Protein AF-A0A534I0A5-F1 (afdb_monomer)

pLDDT: mean 72.4, std 17.41, range [29.27, 93.25]

Structure (mmCIF, N/CA/C/O backbone):
data_AF-A0A534I0A5-F1
#
_entry.id   AF-A0A534I0A5-F1
#
loop_
_atom_site.group_PDB
_atom_site.id
_atom_site.type_symbol
_atom_site.label_atom_id
_atom_site.label_alt_id
_atom_site.label_comp_id
_atom_site.label_asym_id
_atom_site.label_entity_id
_atom_site.label_seq_id
_atom_site.pdbx_PDB_ins_code
_atom_site.Cartn_x
_atom_site.Cartn_y
_atom_site.Cartn_z
_atom_site.occupancy
_atom_site.B_iso_or_equiv
_atom_site.auth_seq_id
_atom_site.auth_comp_id
_atom_site.auth_asym_id
_atom_site.auth_atom_id
_atom_site.pdbx_PDB_model_num
ATOM 1 N N . MET A 1 1 ? 6.155 40.166 29.385 1.00 35.25 1 MET A N 1
ATOM 2 C CA . MET A 1 1 ? 5.962 40.421 27.938 1.00 35.25 1 MET A CA 1
ATOM 3 C C . MET A 1 1 ? 7.234 39.947 27.261 1.00 35.25 1 MET A C 1
ATOM 5 O O . MET A 1 1 ? 8.260 40.540 27.528 1.00 35.25 1 MET A O 1
ATOM 9 N N . THR A 1 2 ? 7.324 38.853 26.523 1.00 38.47 2 THR A N 1
ATOM 10 C CA . THR A 1 2 ? 6.359 37.900 25.960 1.00 38.47 2 THR A CA 1
ATOM 11 C C . THR A 1 2 ? 7.122 36.587 25.820 1.00 38.47 2 THR A C 1
ATOM 13 O O . THR A 1 2 ? 8.131 36.538 25.121 1.00 38.47 2 THR A O 1
ATOM 16 N N . ASP A 1 3 ? 6.642 35.566 26.520 1.00 30.81 3 ASP A N 1
ATOM 17 C CA . ASP A 1 3 ? 7.052 34.173 26.393 1.00 30.81 3 ASP A CA 1
ATOM 18 C C . ASP A 1 3 ? 6.501 33.662 25.053 1.00 30.81 3 ASP A C 1
ATOM 20 O O . ASP A 1 3 ? 5.288 33.699 24.824 1.00 30.81 3 ASP A O 1
ATOM 24 N N . ARG A 1 4 ? 7.382 33.323 24.108 1.00 30.75 4 ARG A N 1
ATOM 25 C CA . ARG A 1 4 ? 7.001 32.749 22.813 1.00 30.75 4 ARG A CA 1
ATOM 26 C C . ARG A 1 4 ? 7.379 31.280 22.854 1.00 30.75 4 ARG A C 1
ATOM 28 O O . ARG A 1 4 ? 8.460 30.873 22.440 1.00 30.75 4 ARG A O 1
ATOM 35 N N . SER A 1 5 ? 6.446 30.513 23.398 1.00 33.22 5 SER A N 1
ATOM 36 C CA . SER A 1 5 ? 6.405 29.064 23.369 1.00 33.22 5 SER A CA 1
ATOM 37 C C . SER A 1 5 ? 6.487 28.587 21.917 1.00 33.22 5 SER A C 1
ATOM 39 O O . SER A 1 5 ? 5.488 28.521 21.203 1.00 33.22 5 SER A O 1
ATOM 41 N N . HIS A 1 6 ? 7.692 28.249 21.465 1.00 31.39 6 HIS A N 1
ATOM 42 C CA . HIS A 1 6 ? 7.870 27.343 20.342 1.00 31.39 6 HIS A CA 1
ATOM 43 C C . HIS A 1 6 ? 7.508 25.939 20.837 1.00 31.39 6 HIS A C 1
ATOM 45 O O . HIS A 1 6 ? 8.374 25.128 21.147 1.00 31.39 6 HIS A O 1
ATOM 51 N N . GLN A 1 7 ? 6.204 25.657 20.919 1.00 31.78 7 GLN A N 1
ATOM 52 C CA . GLN A 1 7 ? 5.714 24.295 20.734 1.00 31.78 7 GLN A CA 1
ATOM 53 C C . GLN A 1 7 ? 6.017 23.934 19.280 1.00 31.78 7 GLN A C 1
ATOM 55 O O . GLN A 1 7 ? 5.191 24.105 18.385 1.00 31.78 7 GLN A O 1
ATOM 60 N N . ALA A 1 8 ? 7.252 23.496 19.040 1.00 29.27 8 ALA A N 1
ATOM 61 C CA . ALA A 1 8 ? 7.525 22.622 17.924 1.00 29.27 8 ALA A CA 1
ATOM 62 C C . ALA A 1 8 ? 6.616 21.414 18.142 1.00 29.27 8 ALA A C 1
ATOM 64 O O . ALA A 1 8 ? 6.765 20.681 19.117 1.00 29.27 8 ALA A O 1
ATOM 65 N N . HIS A 1 9 ? 5.604 21.290 17.286 1.00 31.67 9 HIS A N 1
ATOM 66 C CA . HIS A 1 9 ? 4.944 20.021 17.062 1.00 31.67 9 HIS A CA 1
ATOM 67 C C . HIS A 1 9 ? 6.058 19.029 16.741 1.00 31.67 9 HIS A C 1
ATOM 69 O O . HIS A 1 9 ? 6.623 19.036 15.650 1.00 31.67 9 HIS A O 1
ATOM 75 N N . GLU A 1 10 ? 6.415 18.225 17.731 1.00 32.88 10 GLU A N 1
ATOM 76 C CA . GLU A 1 10 ? 7.178 17.009 17.547 1.00 32.88 10 GLU A CA 1
ATOM 77 C C . GLU A 1 10 ? 6.210 16.039 16.860 1.00 32.88 10 GLU A C 1
ATOM 79 O O . GLU A 1 10 ? 5.576 15.185 17.478 1.00 32.88 10 GLU A O 1
ATOM 84 N N . THR A 1 11 ? 5.983 16.264 15.561 1.00 33.56 11 THR A N 1
ATOM 85 C CA . THR A 1 11 ? 5.436 15.246 14.672 1.00 33.56 11 THR A CA 1
ATOM 86 C C . THR A 1 11 ? 6.419 14.097 14.729 1.00 33.56 11 THR A C 1
ATOM 88 O O . THR A 1 11 ? 7.510 14.150 14.166 1.00 33.56 11 THR A O 1
ATOM 91 N N . VAL A 1 12 ? 6.034 13.090 15.500 1.00 39.75 12 VAL A N 1
ATOM 92 C CA . VAL A 1 12 ? 6.587 11.749 15.472 1.00 39.75 12 VAL A CA 1
ATOM 93 C C . VAL A 1 12 ? 6.514 11.269 14.021 1.00 39.75 12 VAL A C 1
ATOM 95 O O . VAL A 1 12 ? 5.498 10.735 13.606 1.00 39.75 12 VAL A O 1
ATOM 98 N N . GLU A 1 13 ? 7.577 11.461 13.247 1.00 37.69 13 GLU A N 1
ATOM 99 C CA . GLU A 1 13 ? 7.816 10.704 12.016 1.00 37.69 13 GLU A CA 1
ATOM 100 C C . GLU A 1 13 ? 9.147 9.963 12.169 1.00 37.69 13 GLU A C 1
ATOM 102 O O . GLU A 1 13 ? 10.170 10.339 11.587 1.00 37.69 13 GLU A O 1
ATOM 107 N N . PRO A 1 14 ? 9.197 8.916 13.009 1.00 40.31 14 PRO A N 1
ATOM 108 C CA . PRO A 1 14 ? 10.303 7.998 12.973 1.00 40.31 14 PRO A CA 1
ATOM 109 C C . PRO A 1 14 ? 10.194 7.236 11.650 1.00 40.31 14 PRO A C 1
ATOM 111 O O . PRO A 1 14 ? 9.430 6.289 11.506 1.00 40.31 14 PRO A O 1
ATOM 114 N N . SER A 1 15 ? 11.044 7.606 10.697 1.00 46.25 15 SER A N 1
ATOM 115 C CA . SER A 1 15 ? 11.782 6.610 9.920 1.00 46.25 15 SER A CA 1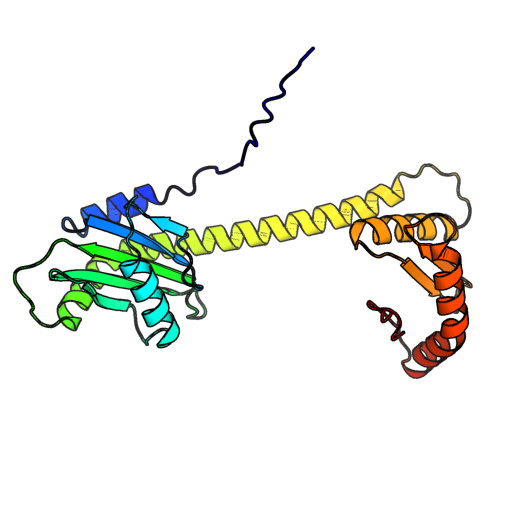
ATOM 116 C C . SER A 1 15 ? 10.942 5.538 9.207 1.00 46.25 15 SER A C 1
ATOM 118 O O . SER A 1 15 ? 11.159 4.343 9.389 1.00 46.25 15 SER A O 1
ATOM 120 N N . ALA A 1 16 ? 10.089 5.941 8.271 1.00 56.44 16 ALA A N 1
ATOM 121 C CA . ALA A 1 16 ? 9.717 5.088 7.145 1.00 56.44 16 ALA A CA 1
ATOM 122 C C . ALA A 1 16 ? 10.713 5.278 5.988 1.00 56.44 16 ALA A C 1
ATOM 124 O O . ALA A 1 16 ? 10.327 5.514 4.850 1.00 56.44 16 ALA A O 1
ATOM 125 N N . SER A 1 17 ? 12.015 5.233 6.277 1.00 72.12 17 SER A N 1
ATOM 126 C CA . SER A 1 17 ? 13.046 5.342 5.248 1.00 72.12 17 SER A CA 1
ATOM 127 C C . SER A 1 17 ? 12.936 4.136 4.310 1.00 72.12 17 SER A C 1
ATOM 129 O O . SER A 1 17 ? 13.406 3.044 4.620 1.00 72.12 17 SER A O 1
ATOM 131 N N . PHE A 1 18 ? 12.282 4.321 3.161 1.00 82.19 18 PHE A N 1
ATOM 132 C CA . PHE A 1 18 ? 12.319 3.364 2.056 1.00 82.19 18 PHE A CA 1
ATOM 133 C C . PHE A 1 18 ? 13.644 3.451 1.268 1.00 82.19 18 PHE A C 1
ATOM 135 O O . PHE A 1 18 ? 13.842 2.737 0.286 1.00 82.19 18 PHE A O 1
ATOM 142 N N . GLU A 1 19 ? 14.591 4.268 1.743 1.00 82.31 19 GLU A N 1
ATOM 143 C CA . GLU A 1 19 ? 15.924 4.473 1.173 1.00 82.31 19 GLU A CA 1
ATOM 144 C C . GLU A 1 19 ? 16.723 3.171 0.952 1.00 82.31 19 GLU A C 1
ATOM 146 O O . GLU A 1 19 ? 17.364 3.037 -0.092 1.00 82.31 19 GLU A O 1
ATOM 151 N N . PRO A 1 20 ? 16.680 2.153 1.840 1.00 86.06 20 PRO A N 1
ATOM 152 C CA . PRO A 1 20 ? 17.368 0.889 1.573 1.00 86.06 20 PRO A CA 1
ATOM 153 C C . PRO A 1 20 ? 16.804 0.169 0.341 1.00 86.06 20 PRO A C 1
ATOM 155 O O . PRO A 1 20 ? 17.557 -0.396 -0.452 1.00 86.06 20 PRO A O 1
ATOM 158 N N . TYR A 1 21 ? 15.484 0.232 0.132 1.00 84.00 21 TYR A N 1
ATOM 159 C CA . TYR A 1 21 ? 14.839 -0.350 -1.046 1.00 84.00 21 TYR A CA 1
ATOM 160 C C . TYR A 1 21 ? 15.236 0.399 -2.317 1.00 84.00 21 TYR A C 1
ATOM 162 O O . TYR A 1 21 ? 15.419 -0.233 -3.354 1.00 84.00 21 TYR A O 1
ATOM 170 N N . LEU A 1 22 ? 15.477 1.711 -2.243 1.00 76.62 22 LEU A N 1
ATOM 171 C CA . LEU A 1 22 ? 16.048 2.469 -3.356 1.00 76.62 22 LEU A CA 1
ATOM 172 C C . LEU A 1 22 ? 17.447 1.989 -3.727 1.00 76.62 22 LEU A C 1
ATOM 174 O O . LEU A 1 22 ? 17.736 1.816 -4.912 1.00 76.62 22 LEU A O 1
ATOM 178 N N . GLN A 1 23 ? 18.330 1.799 -2.746 1.00 83.00 23 GLN A N 1
ATOM 179 C CA . GLN A 1 23 ? 19.684 1.314 -3.021 1.00 83.00 23 GLN A CA 1
ATOM 180 C C . GLN A 1 23 ? 19.645 -0.043 -3.731 1.00 83.00 23 GLN A C 1
ATOM 182 O O . GLN A 1 23 ? 20.416 -0.273 -4.662 1.00 83.00 23 GLN A O 1
ATOM 187 N N . LEU A 1 24 ? 18.690 -0.898 -3.356 1.00 88.81 24 LEU A N 1
ATOM 188 C CA . LEU A 1 24 ? 18.436 -2.168 -4.031 1.00 88.81 24 LEU A CA 1
ATOM 189 C C . LEU A 1 24 ? 17.856 -1.986 -5.442 1.00 88.81 24 LEU A C 1
ATOM 191 O O . LEU A 1 24 ? 18.311 -2.640 -6.375 1.00 88.81 24 LEU A O 1
ATOM 195 N N . VAL A 1 25 ? 16.898 -1.076 -5.646 1.00 88.12 25 VAL A N 1
ATOM 196 C CA . VAL A 1 25 ? 16.393 -0.775 -6.997 1.00 88.12 25 VAL A CA 1
ATOM 197 C C . VAL A 1 25 ? 17.521 -0.256 -7.890 1.00 88.12 25 VAL A C 1
ATOM 199 O O . VAL A 1 25 ? 17.639 -0.698 -9.027 1.00 88.12 25 VAL A O 1
ATOM 202 N N . ARG A 1 26 ? 18.389 0.630 -7.390 1.00 85.00 26 ARG A N 1
ATOM 203 C CA . ARG A 1 26 ? 19.525 1.184 -8.147 1.00 85.00 26 ARG A CA 1
ATOM 204 C C . ARG A 1 26 ? 20.629 0.164 -8.415 1.00 85.00 26 ARG A C 1
ATOM 206 O O . ARG A 1 26 ? 21.272 0.253 -9.457 1.00 85.00 26 ARG A O 1
ATOM 213 N N . SER A 1 27 ? 20.860 -0.793 -7.515 1.00 89.12 27 SER A N 1
ATOM 214 C CA . SER A 1 27 ? 21.851 -1.854 -7.743 1.00 89.12 27 SER A CA 1
ATOM 215 C C . SER A 1 27 ? 21.398 -2.828 -8.831 1.00 89.12 27 SER A C 1
ATOM 217 O O . SER A 1 27 ? 22.211 -3.288 -9.631 1.00 89.12 27 SER A O 1
ATOM 219 N N . VAL A 1 28 ? 20.094 -3.091 -8.896 1.00 89.50 28 VAL A N 1
ATOM 220 C CA . VAL A 1 28 ? 19.465 -3.983 -9.874 1.00 89.50 28 VAL A CA 1
ATOM 221 C C . VAL A 1 28 ? 19.197 -3.275 -11.208 1.00 89.50 28 VAL A C 1
ATOM 223 O O . VAL A 1 28 ? 19.357 -3.866 -12.274 1.00 89.50 28 VAL A O 1
ATOM 226 N N . LEU A 1 29 ? 18.820 -1.996 -11.162 1.00 87.56 29 LEU A N 1
ATOM 227 C CA . LEU A 1 29 ? 18.571 -1.133 -12.312 1.00 87.56 29 LEU A CA 1
ATOM 228 C C . LEU A 1 29 ? 19.441 0.130 -12.219 1.00 87.56 29 LEU A C 1
ATOM 230 O O . LEU A 1 29 ? 18.960 1.188 -11.805 1.00 87.56 29 LEU A O 1
ATOM 234 N N . PRO A 1 30 ? 20.698 0.086 -12.701 1.00 83.62 30 PRO A N 1
ATOM 235 C CA . PRO A 1 30 ? 21.617 1.233 -12.655 1.00 83.62 30 PRO A CA 1
ATOM 236 C C . PRO A 1 30 ? 21.109 2.478 -13.395 1.00 83.62 30 PRO A C 1
ATOM 238 O O . PRO A 1 30 ? 21.611 3.588 -13.223 1.00 83.62 30 PRO A O 1
ATOM 241 N N . ARG A 1 31 ? 20.119 2.287 -14.269 1.00 84.94 31 ARG A N 1
ATOM 242 C CA . ARG A 1 31 ? 19.504 3.332 -15.087 1.00 84.94 31 ARG A CA 1
ATOM 243 C C . ARG A 1 31 ? 18.326 4.024 -14.409 1.00 84.94 31 ARG A C 1
ATOM 245 O O . ARG A 1 31 ? 17.840 5.003 -14.979 1.00 84.94 31 ARG A O 1
ATOM 252 N N . ALA A 1 32 ? 17.893 3.542 -13.245 1.00 87.31 32 ALA A N 1
ATOM 253 C CA . ALA A 1 32 ? 16.839 4.162 -12.459 1.00 87.31 32 ALA A CA 1
ATOM 254 C C . ALA A 1 32 ? 17.273 5.569 -12.020 1.00 87.31 32 ALA A C 1
ATOM 256 O O . ALA A 1 32 ? 18.295 5.748 -11.352 1.00 87.31 32 ALA A O 1
ATOM 257 N N . THR A 1 33 ? 16.512 6.578 -12.429 1.00 86.50 33 THR A N 1
ATOM 258 C CA . THR A 1 33 ? 16.701 7.979 -12.034 1.00 86.50 33 THR A CA 1
ATOM 259 C C . THR A 1 33 ? 15.881 8.307 -10.803 1.00 86.50 33 THR A C 1
ATOM 261 O O . THR A 1 33 ? 16.414 8.896 -9.864 1.00 86.50 33 THR A O 1
ATOM 264 N N . SER A 1 34 ? 14.621 7.876 -10.795 1.00 87.69 34 SER A N 1
ATOM 265 C CA . SER A 1 34 ? 13.673 8.127 -9.718 1.00 87.69 34 SER A CA 1
ATOM 266 C C . SER A 1 34 ? 12.867 6.876 -9.389 1.00 87.69 34 SER A C 1
ATOM 268 O O . SER A 1 34 ? 12.561 6.072 -10.273 1.00 87.69 34 SER A O 1
ATOM 270 N N . VAL A 1 35 ? 12.539 6.722 -8.110 1.00 89.56 35 VAL A N 1
ATOM 271 C CA . VAL A 1 35 ? 11.620 5.717 -7.590 1.00 89.56 35 VAL A CA 1
ATOM 272 C C . VAL A 1 35 ? 10.581 6.420 -6.731 1.00 89.56 35 VAL A C 1
ATOM 274 O O . VAL A 1 35 ? 10.927 7.241 -5.880 1.00 89.56 35 VAL A O 1
ATOM 277 N N . ALA A 1 36 ? 9.320 6.070 -6.931 1.00 90.38 36 ALA A N 1
ATOM 278 C CA . ALA A 1 36 ? 8.218 6.553 -6.120 1.00 90.38 36 ALA A CA 1
ATOM 279 C C . ALA A 1 36 ? 7.304 5.399 -5.701 1.00 90.38 36 ALA A C 1
ATOM 281 O O . ALA A 1 36 ? 7.160 4.400 -6.409 1.00 90.38 36 ALA A O 1
ATOM 282 N N . LEU A 1 37 ? 6.710 5.543 -4.524 1.00 91.19 37 LEU A N 1
ATOM 283 C CA . LEU A 1 37 ? 5.760 4.622 -3.929 1.00 91.19 37 LEU A CA 1
ATOM 284 C C . LEU A 1 37 ? 4.437 5.355 -3.756 1.00 91.19 37 LEU A C 1
ATOM 286 O O . LEU A 1 37 ? 4.367 6.374 -3.066 1.00 91.19 37 LEU A O 1
ATOM 290 N N . TYR A 1 38 ? 3.397 4.797 -4.354 1.00 90.81 38 TYR A N 1
ATOM 291 C CA . TYR A 1 38 ? 2.031 5.272 -4.226 1.00 90.81 38 TYR A CA 1
ATOM 292 C C . TYR A 1 38 ? 1.197 4.216 -3.518 1.00 90.81 38 TYR A C 1
ATOM 294 O O . TYR A 1 38 ? 1.464 3.019 -3.653 1.00 90.81 38 TYR A O 1
ATOM 302 N N . ASP A 1 39 ? 0.195 4.641 -2.763 1.00 90.31 39 ASP A N 1
ATOM 303 C CA . ASP A 1 39 ? -0.777 3.713 -2.193 1.00 90.31 39 ASP A CA 1
ATOM 304 C C . ASP A 1 39 ? -1.814 3.252 -3.232 1.00 90.31 39 ASP A C 1
ATOM 306 O O . ASP A 1 39 ? -1.815 3.668 -4.393 1.00 90.31 39 ASP A O 1
ATOM 310 N N . ALA A 1 40 ? -2.712 2.364 -2.807 1.00 89.38 40 ALA A N 1
ATOM 311 C CA . ALA A 1 40 ? -3.808 1.863 -3.631 1.00 89.38 40 ALA A CA 1
ATOM 312 C C . ALA A 1 40 ? -4.789 2.954 -4.107 1.00 89.38 40 ALA A C 1
ATOM 314 O O . ALA A 1 40 ? -5.518 2.723 -5.071 1.00 89.38 40 ALA A O 1
ATOM 315 N N . ALA A 1 41 ? -4.823 4.118 -3.449 1.00 88.25 41 ALA A N 1
ATOM 316 C CA . ALA A 1 41 ? -5.661 5.253 -3.828 1.00 88.25 41 ALA A CA 1
ATOM 317 C C . ALA A 1 41 ? -4.954 6.216 -4.801 1.00 88.25 41 ALA A C 1
ATOM 319 O O . ALA A 1 41 ? -5.574 7.172 -5.260 1.00 88.25 41 ALA A O 1
ATOM 320 N N . GLY A 1 42 ? -3.680 5.976 -5.128 1.00 86.62 42 GLY A N 1
ATOM 321 C CA . GLY A 1 42 ? -2.884 6.859 -5.981 1.00 86.62 42 GLY A CA 1
ATOM 322 C C . GLY A 1 42 ? -2.281 8.054 -5.239 1.00 86.62 42 GLY A C 1
ATOM 323 O O . GLY A 1 42 ? -1.771 8.972 -5.881 1.00 86.62 42 GLY A O 1
ATOM 324 N N . SER A 1 43 ? -2.298 8.054 -3.903 1.00 88.56 43 SER A N 1
ATOM 325 C CA . SER A 1 43 ? -1.599 9.061 -3.105 1.00 88.56 43 SER A CA 1
ATOM 326 C C . SER A 1 43 ? -0.112 8.737 -3.022 1.00 88.56 43 SER A C 1
ATOM 328 O O . SER A 1 43 ? 0.280 7.583 -2.826 1.00 88.56 43 SER A O 1
ATOM 330 N N . LEU A 1 44 ? 0.728 9.763 -3.158 1.00 88.56 44 LEU A N 1
ATOM 331 C CA . LEU A 1 44 ? 2.173 9.625 -3.042 1.00 88.56 44 LEU A CA 1
ATOM 332 C C . LEU A 1 44 ? 2.562 9.396 -1.576 1.00 88.56 44 LEU A C 1
ATOM 334 O O . LEU A 1 44 ? 2.405 10.283 -0.742 1.00 88.56 44 LEU A O 1
ATOM 338 N N . GLN A 1 45 ? 3.112 8.220 -1.282 1.00 87.06 45 GLN A N 1
ATOM 339 C CA . GLN A 1 45 ? 3.606 7.856 0.049 1.00 87.06 45 GLN A CA 1
ATOM 340 C C . GLN A 1 45 ? 5.088 8.198 0.206 1.00 87.06 45 GLN A C 1
ATOM 342 O O . GLN A 1 45 ? 5.537 8.592 1.280 1.00 87.06 45 GLN A O 1
ATOM 347 N N . TRP A 1 46 ? 5.869 8.038 -0.866 1.00 87.00 46 TRP A N 1
ATOM 348 C CA . TRP A 1 46 ? 7.304 8.304 -0.837 1.00 87.00 46 TRP A CA 1
ATOM 349 C C . TRP A 1 46 ? 7.880 8.506 -2.242 1.00 87.00 46 TRP A C 1
ATOM 351 O O . TRP A 1 46 ? 7.442 7.861 -3.189 1.00 87.00 46 TRP A O 1
ATOM 361 N N . THR A 1 47 ? 8.891 9.362 -2.390 1.00 87.06 47 THR A N 1
ATOM 362 C CA . THR A 1 47 ? 9.605 9.584 -3.658 1.00 87.06 47 THR A CA 1
ATOM 363 C C . THR A 1 47 ? 11.071 9.911 -3.407 1.00 87.06 47 THR A C 1
ATOM 365 O O . THR A 1 47 ? 11.410 10.571 -2.426 1.00 87.06 47 THR A O 1
ATOM 368 N N . THR A 1 48 ? 11.943 9.491 -4.322 1.00 83.62 48 THR A N 1
ATOM 369 C CA . THR A 1 48 ? 13.344 9.943 -4.366 1.00 83.62 48 THR A CA 1
ATOM 370 C C . THR A 1 48 ? 13.539 11.265 -5.079 1.00 83.62 48 THR A C 1
ATOM 372 O O . THR A 1 48 ? 14.592 11.886 -4.958 1.00 83.62 48 THR A O 1
ATOM 375 N N . ASP A 1 49 ? 12.571 11.640 -5.906 1.00 78.94 49 ASP A N 1
ATOM 376 C CA . ASP A 1 49 ? 12.617 12.861 -6.686 1.00 78.94 49 ASP A CA 1
ATOM 377 C C . ASP A 1 49 ? 11.781 13.926 -5.986 1.00 78.94 49 ASP A C 1
ATOM 379 O O . ASP A 1 49 ? 10.559 13.801 -5.877 1.00 78.94 49 ASP A O 1
ATOM 383 N N . ALA A 1 50 ? 12.460 14.971 -5.511 1.00 62.56 50 ALA A N 1
ATOM 384 C CA . ALA A 1 50 ? 11.828 16.148 -4.919 1.00 62.56 50 ALA A CA 1
ATOM 385 C C . ALA A 1 50 ? 10.991 16.938 -5.943 1.00 62.56 50 ALA A C 1
ATOM 387 O O . ALA A 1 50 ? 10.183 17.779 -5.559 1.00 62.56 50 ALA A O 1
ATOM 388 N N . THR A 1 51 ? 11.182 16.658 -7.234 1.00 57.41 51 THR A N 1
ATOM 389 C CA . THR A 1 51 ? 10.487 17.262 -8.371 1.00 57.41 51 THR A CA 1
ATOM 390 C C . THR A 1 51 ? 9.623 16.255 -9.125 1.00 57.41 51 THR A C 1
ATOM 392 O O . THR A 1 51 ? 9.493 16.366 -10.340 1.00 57.41 51 THR A O 1
ATOM 395 N N . ALA A 1 52 ? 9.027 15.273 -8.432 1.00 60.50 52 ALA A N 1
ATOM 396 C CA . ALA A 1 52 ? 8.037 14.384 -9.040 1.00 60.50 52 ALA A CA 1
ATOM 397 C C . ALA A 1 52 ? 6.940 15.227 -9.723 1.00 60.50 52 ALA A C 1
ATOM 399 O O . ALA A 1 52 ? 6.101 15.835 -9.059 1.00 60.50 52 ALA A O 1
ATOM 400 N N . GLY A 1 53 ? 7.026 15.341 -11.051 1.00 58.47 53 GLY A N 1
ATOM 401 C CA . GLY A 1 53 ? 6.175 16.223 -11.841 1.00 58.47 53 GLY A CA 1
ATOM 402 C C . GLY A 1 53 ? 4.717 15.753 -11.869 1.00 58.47 53 GLY A C 1
ATOM 403 O O . GLY A 1 53 ? 4.452 14.577 -11.593 1.00 58.47 53 GLY A O 1
ATOM 404 N N . PRO A 1 54 ? 3.773 16.645 -12.230 1.00 60.47 54 PRO A N 1
ATOM 405 C CA . PRO A 1 54 ? 2.347 16.315 -12.345 1.00 60.47 54 PRO A CA 1
ATOM 406 C C . PRO A 1 54 ? 2.098 15.107 -13.265 1.00 60.47 54 PRO A C 1
ATOM 408 O O . PRO A 1 54 ? 1.256 14.267 -12.960 1.00 60.47 54 PRO A O 1
ATOM 411 N N . ASP A 1 55 ? 2.932 14.937 -14.294 1.00 77.50 55 ASP A N 1
ATOM 412 C CA . ASP A 1 55 ? 2.852 13.853 -15.276 1.00 77.50 55 ASP A CA 1
ATOM 413 C C . ASP A 1 55 ? 2.862 12.445 -14.653 1.00 77.50 55 ASP A C 1
ATOM 415 O O . ASP A 1 55 ? 2.224 11.529 -15.173 1.00 77.50 55 ASP A O 1
ATOM 419 N N . LEU A 1 56 ? 3.581 12.239 -13.539 1.00 81.69 56 LEU A N 1
ATOM 420 C CA . LEU A 1 56 ? 3.618 10.938 -12.857 1.00 81.69 56 LEU A CA 1
ATOM 421 C C . LEU A 1 56 ? 2.326 10.661 -12.094 1.00 81.69 56 LEU A C 1
ATOM 423 O O . LEU A 1 56 ? 1.859 9.522 -12.083 1.00 81.69 56 LEU A O 1
ATOM 427 N N . HIS A 1 57 ? 1.758 11.686 -11.461 1.00 84.62 57 HIS A N 1
ATOM 428 C CA . HIS A 1 57 ? 0.506 11.553 -10.729 1.00 84.62 57 HIS A CA 1
ATOM 429 C C . HIS A 1 57 ? -0.645 11.250 -11.690 1.00 84.62 57 HIS A C 1
ATOM 431 O O . HIS A 1 57 ? -1.334 10.246 -11.505 1.00 84.62 57 HIS A O 1
ATOM 437 N N . ASP A 1 58 ? -0.753 12.017 -12.778 1.00 86.56 58 ASP A N 1
ATOM 438 C CA . ASP A 1 58 ? -1.767 11.810 -13.815 1.00 86.56 58 ASP A CA 1
ATOM 439 C C . ASP A 1 58 ? -1.637 10.419 -14.449 1.00 86.56 58 ASP A C 1
ATOM 441 O O . ASP A 1 58 ? -2.628 9.735 -14.707 1.00 86.56 58 ASP A O 1
ATOM 445 N N . LEU A 1 59 ? -0.409 9.948 -14.686 1.00 87.44 59 LEU A N 1
ATOM 446 C CA . LEU A 1 59 ? -0.172 8.617 -15.244 1.00 87.44 59 LEU A CA 1
ATOM 447 C C . LEU A 1 59 ? -0.693 7.507 -14.322 1.00 87.44 59 LEU A C 1
ATOM 449 O O . LEU A 1 59 ? -1.255 6.521 -14.807 1.00 87.44 59 LEU A O 1
ATOM 453 N N . ILE A 1 60 ? -0.498 7.644 -13.012 1.00 88.62 60 ILE A N 1
ATOM 454 C CA . ILE A 1 60 ? -0.941 6.655 -12.022 1.00 88.62 60 ILE A CA 1
ATOM 455 C C . ILE A 1 60 ? -2.445 6.710 -11.862 1.00 88.62 60 ILE A C 1
ATOM 457 O O . ILE A 1 60 ? -3.076 5.658 -11.878 1.00 88.62 60 ILE A O 1
ATOM 461 N N . GLU A 1 61 ? -3.021 7.905 -11.766 1.00 88.06 61 GLU A N 1
ATOM 462 C CA . GLU A 1 61 ? -4.466 8.070 -11.684 1.00 88.06 61 GLU A CA 1
ATOM 463 C C . GLU A 1 61 ? -5.143 7.419 -12.895 1.00 88.06 61 GLU A C 1
ATOM 465 O O . GLU A 1 61 ? -6.009 6.562 -12.729 1.00 88.06 61 GLU A O 1
ATOM 470 N N . ASN A 1 62 ? -4.661 7.700 -14.108 1.00 87.31 62 ASN A N 1
ATOM 471 C CA . ASN A 1 62 ? -5.146 7.060 -15.331 1.00 87.31 62 ASN A CA 1
ATOM 472 C C . ASN A 1 62 ? -4.970 5.532 -15.304 1.00 87.31 62 ASN A C 1
ATOM 474 O O . ASN A 1 62 ? -5.856 4.793 -15.736 1.00 87.31 62 ASN A O 1
ATOM 478 N N . ALA A 1 63 ? -3.838 5.035 -14.798 1.00 85.88 63 ALA A N 1
ATOM 479 C CA . ALA A 1 63 ? -3.579 3.600 -14.706 1.00 85.88 63 ALA A CA 1
ATOM 480 C C . ALA A 1 63 ? -4.463 2.895 -13.661 1.00 85.88 63 ALA A C 1
ATOM 482 O O . ALA A 1 63 ? -4.820 1.737 -13.864 1.00 85.88 63 ALA A O 1
ATOM 483 N N . LEU A 1 64 ? -4.826 3.575 -12.571 1.00 86.38 64 LEU A N 1
ATOM 484 C CA . LEU A 1 64 ? -5.748 3.072 -11.551 1.00 86.38 64 LEU A CA 1
ATOM 485 C C . LEU A 1 64 ? -7.206 3.143 -12.030 1.00 86.38 64 LEU A C 1
ATOM 487 O O . LEU A 1 64 ? -7.958 2.189 -11.830 1.00 86.38 64 LEU A O 1
ATOM 491 N N . GLN A 1 65 ? -7.594 4.227 -12.712 1.00 84.06 65 GLN A N 1
ATOM 492 C CA . GLN A 1 65 ? -8.928 4.409 -13.300 1.00 84.06 65 GLN A CA 1
ATOM 493 C C . GLN A 1 65 ? -9.217 3.413 -14.428 1.00 84.06 65 GLN A C 1
ATOM 495 O O . GLN A 1 65 ? -10.347 2.944 -14.556 1.00 84.06 65 GLN A O 1
ATOM 500 N N . ALA A 1 66 ? -8.202 3.032 -15.210 1.00 78.19 66 ALA A N 1
ATOM 501 C CA . ALA A 1 66 ? -8.313 1.981 -16.225 1.00 78.19 66 ALA A CA 1
ATOM 502 C C . ALA A 1 66 ? -8.607 0.582 -15.635 1.00 78.19 66 ALA A C 1
ATOM 504 O O . ALA A 1 66 ? -8.818 -0.369 -16.388 1.00 78.19 66 ALA A O 1
ATOM 505 N N . GLY A 1 67 ? -8.645 0.464 -14.303 1.00 66.12 67 GLY A N 1
ATOM 506 C CA . GLY A 1 67 ? -8.724 -0.788 -13.569 1.00 66.12 67 GLY A CA 1
ATOM 507 C C . GLY A 1 67 ? -7.335 -1.395 -13.421 1.00 66.12 67 GLY A C 1
ATOM 508 O O . GLY A 1 67 ? -6.539 -1.365 -14.354 1.00 66.12 67 GLY A O 1
ATOM 509 N N . SER A 1 68 ? -7.031 -1.947 -12.242 1.00 63.84 68 SER A N 1
ATOM 510 C CA . SER A 1 68 ? -5.751 -2.618 -11.997 1.00 63.84 68 SER A CA 1
ATOM 511 C C . SER A 1 68 ? -5.594 -3.775 -12.996 1.00 63.84 68 SER A C 1
ATOM 513 O O . SER A 1 68 ? -6.316 -4.767 -12.863 1.00 63.84 68 SER A O 1
ATOM 515 N N . PRO A 1 69 ? -4.715 -3.662 -14.011 1.00 66.44 69 PRO A N 1
ATOM 516 C CA . PRO A 1 69 ? -4.656 -4.642 -15.084 1.00 66.44 69 PRO A CA 1
ATOM 517 C C . PRO A 1 69 ? -4.177 -5.991 -14.538 1.00 66.44 69 PRO A C 1
ATOM 519 O O . PRO A 1 69 ? -3.415 -6.050 -13.565 1.00 66.44 69 PRO A O 1
ATOM 522 N N . GLU A 1 70 ? -4.634 -7.082 -15.157 1.00 72.25 70 GLU A N 1
ATOM 523 C CA . GLU A 1 70 ? -4.158 -8.423 -14.822 1.00 72.25 70 GLU A CA 1
ATOM 524 C C . GLU A 1 70 ? -2.635 -8.493 -15.007 1.00 72.25 70 GLU A C 1
ATOM 526 O O . GLU A 1 70 ? -2.095 -8.102 -16.044 1.00 72.25 70 GLU A O 1
ATOM 531 N N . GLY A 1 71 ? -1.937 -8.978 -13.979 1.00 83.81 71 GLY A N 1
ATOM 532 C CA . GLY A 1 71 ? -0.493 -9.172 -14.005 1.00 83.81 71 GLY A CA 1
ATOM 533 C C . GLY A 1 71 ? 0.319 -8.240 -13.090 1.00 83.81 71 GLY A C 1
ATOM 534 O O . GLY A 1 71 ? -0.226 -7.518 -12.253 1.00 83.81 71 GLY A O 1
ATOM 535 N N . PRO A 1 72 ? 1.657 -8.304 -13.210 1.00 87.75 72 PRO A N 1
ATOM 536 C CA . PRO A 1 72 ? 2.587 -7.693 -12.258 1.00 87.75 72 PRO A CA 1
ATOM 537 C C . PRO A 1 72 ? 2.819 -6.185 -12.431 1.00 87.75 72 PRO A C 1
ATOM 539 O O . PRO A 1 72 ? 3.405 -5.548 -11.554 1.00 87.75 72 PRO A O 1
ATOM 542 N N . GLY A 1 73 ? 2.414 -5.601 -13.558 1.00 89.44 73 GLY A N 1
ATOM 543 C CA . GLY A 1 73 ? 2.725 -4.211 -13.871 1.00 89.44 73 GLY A CA 1
ATOM 544 C C . GLY A 1 73 ? 2.641 -3.889 -15.354 1.00 89.44 73 GLY A C 1
ATOM 545 O O . GLY A 1 73 ? 2.157 -4.689 -16.150 1.00 89.44 73 GLY A O 1
ATOM 546 N N . GLN A 1 74 ? 3.124 -2.705 -15.717 1.00 88.56 74 GLN A N 1
ATOM 547 C CA . GLN A 1 74 ? 3.217 -2.244 -17.100 1.00 88.56 74 GLN A CA 1
ATOM 548 C C . GLN A 1 74 ? 4.384 -1.268 -17.286 1.00 88.56 74 GLN A C 1
ATOM 550 O O . GLN A 1 74 ? 4.824 -0.619 -16.337 1.00 88.56 74 GLN A O 1
ATOM 555 N N . MET A 1 75 ? 4.861 -1.121 -18.524 1.00 87.75 75 MET A N 1
ATOM 556 C CA . MET A 1 75 ? 5.804 -0.065 -18.898 1.00 87.75 75 MET A CA 1
ATOM 557 C C . MET A 1 75 ? 5.102 1.006 -19.735 1.00 87.75 75 MET A C 1
ATOM 559 O O . MET A 1 75 ? 4.343 0.709 -20.661 1.00 87.75 75 MET A O 1
ATOM 563 N N . ARG A 1 76 ? 5.365 2.268 -19.405 1.00 86.50 76 ARG A N 1
ATOM 564 C CA . ARG A 1 76 ? 4.916 3.451 -20.139 1.00 86.50 76 ARG A CA 1
ATOM 565 C C . ARG A 1 76 ? 6.126 4.285 -20.544 1.00 86.50 76 ARG A C 1
ATOM 567 O O . ARG A 1 76 ? 7.186 4.197 -19.939 1.00 86.50 76 ARG A O 1
ATOM 574 N N . LEU A 1 77 ? 5.965 5.084 -21.587 1.00 85.44 77 LEU A N 1
ATOM 575 C CA . LEU A 1 77 ? 6.957 6.071 -22.001 1.00 85.44 77 LEU A CA 1
ATOM 576 C C . LEU A 1 77 ? 6.380 7.444 -21.683 1.00 85.44 77 LEU A C 1
ATOM 578 O O . LEU A 1 77 ? 5.279 7.743 -22.144 1.00 85.44 77 LEU A O 1
ATOM 582 N N . LEU A 1 78 ? 7.105 8.233 -20.896 1.00 82.94 78 LEU A N 1
ATOM 583 C CA . LEU A 1 78 ? 6.804 9.650 -20.704 1.00 82.94 78 LEU A CA 1
ATOM 584 C C . LEU A 1 78 ? 7.253 10.463 -21.922 1.00 82.94 78 LEU A C 1
ATOM 586 O O . LEU A 1 78 ? 7.999 9.978 -22.787 1.00 82.94 78 LEU A O 1
ATOM 590 N N . GLU A 1 79 ? 6.828 11.724 -21.957 1.00 75.50 79 GLU A N 1
ATOM 591 C CA . GLU A 1 79 ? 7.356 12.702 -22.901 1.00 75.50 79 GLU A CA 1
ATOM 592 C C . GLU A 1 79 ? 8.892 12.762 -22.814 1.00 75.50 79 GLU A C 1
ATOM 594 O O . GLU A 1 79 ? 9.495 12.626 -21.749 1.00 75.50 79 GLU A O 1
ATOM 599 N N . GLY A 1 80 ? 9.555 12.866 -23.968 1.00 75.25 80 GLY A N 1
ATOM 600 C CA . GLY A 1 80 ? 11.020 12.789 -24.048 1.00 75.25 80 GLY A CA 1
ATOM 601 C C . GLY A 1 80 ? 11.604 11.369 -24.052 1.00 75.25 80 GLY A C 1
ATOM 602 O O . GLY A 1 80 ? 12.823 11.214 -24.018 1.00 75.25 80 GLY A O 1
ATOM 603 N N . GLY A 1 81 ? 10.771 10.323 -24.133 1.00 78.69 81 GLY A N 1
ATOM 604 C CA . GLY A 1 81 ? 11.236 8.943 -24.333 1.00 78.69 81 GLY A CA 1
ATOM 605 C C . GLY A 1 81 ? 11.813 8.290 -23.076 1.00 78.69 81 GLY A C 1
ATOM 606 O O . GLY A 1 81 ? 12.631 7.372 -23.169 1.00 78.69 81 GLY A O 1
ATOM 607 N N . LEU A 1 82 ? 11.404 8.762 -21.896 1.00 84.88 82 LEU A N 1
ATOM 608 C CA . LEU A 1 8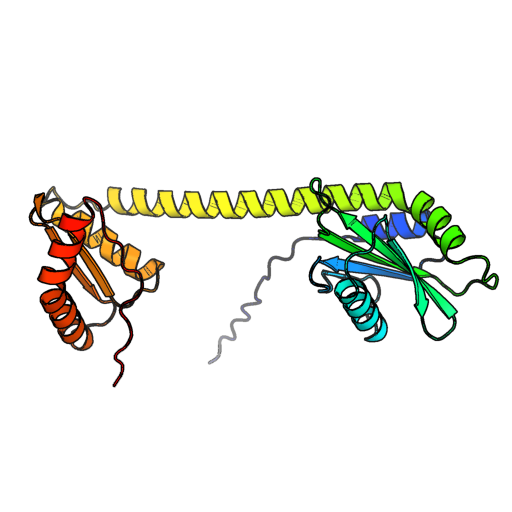2 ? 11.807 8.191 -20.614 1.00 84.88 82 LEU A CA 1
ATOM 609 C C . LEU A 1 82 ? 10.920 6.981 -20.273 1.00 84.88 82 LEU A C 1
ATOM 611 O O . LEU A 1 82 ? 9.708 7.146 -20.114 1.00 84.88 82 LEU A O 1
ATOM 615 N N . PRO A 1 83 ? 11.480 5.761 -20.167 1.00 88.00 83 PRO A N 1
ATOM 616 C CA . PRO A 1 83 ? 10.712 4.594 -19.752 1.00 88.00 83 PRO A CA 1
ATOM 617 C C . PRO A 1 83 ? 10.374 4.652 -18.258 1.00 88.00 83 PRO A C 1
ATOM 619 O O . PRO A 1 83 ? 11.248 4.850 -17.410 1.00 88.00 83 PRO A O 1
ATOM 622 N N . VAL A 1 84 ? 9.102 4.410 -17.953 1.00 89.94 84 VAL A N 1
ATOM 623 C CA . VAL A 1 84 ? 8.534 4.338 -16.608 1.00 89.94 84 VAL A CA 1
ATOM 624 C C . VAL A 1 84 ? 7.914 2.969 -16.403 1.00 89.94 84 VAL A C 1
ATOM 626 O O . VAL A 1 84 ? 7.024 2.551 -17.144 1.00 89.94 84 VAL A O 1
ATOM 629 N N . TYR A 1 85 ? 8.383 2.270 -15.381 1.00 91.00 85 TYR A N 1
ATOM 630 C CA . TYR A 1 85 ? 7.900 0.954 -14.999 1.00 91.00 85 TYR A CA 1
ATOM 631 C C . TYR A 1 85 ? 6.970 1.097 -13.804 1.00 91.00 85 TYR A C 1
ATOM 633 O O . TYR A 1 85 ? 7.371 1.611 -12.762 1.00 91.00 85 TYR A O 1
ATOM 641 N N . LEU A 1 86 ? 5.737 0.632 -13.962 1.00 92.19 86 LEU A N 1
ATOM 642 C CA . LEU A 1 86 ? 4.726 0.582 -12.919 1.00 92.19 86 LEU A CA 1
ATOM 643 C C . LEU A 1 86 ? 4.618 -0.861 -12.464 1.00 92.19 86 LEU A C 1
ATOM 645 O O . LEU A 1 86 ? 4.257 -1.723 -13.261 1.00 92.19 86 LEU A O 1
ATOM 649 N N . CYS A 1 87 ? 4.940 -1.124 -11.206 1.00 93.19 87 CYS A N 1
ATOM 650 C CA . CYS A 1 87 ? 4.858 -2.450 -10.611 1.00 93.19 87 CYS A CA 1
ATOM 651 C C . CYS A 1 87 ? 3.734 -2.463 -9.575 1.00 93.19 87 CYS A C 1
ATOM 653 O O . CYS A 1 87 ? 3.758 -1.687 -8.617 1.00 93.19 87 CYS A O 1
ATOM 655 N N . TRP A 1 88 ? 2.759 -3.347 -9.768 1.00 93.19 88 TRP A N 1
ATOM 656 C CA . TRP A 1 88 ? 1.634 -3.517 -8.855 1.00 93.19 88 TRP A CA 1
ATOM 657 C C . TRP A 1 88 ? 2.067 -4.384 -7.673 1.00 93.19 88 TRP A C 1
ATOM 659 O O . TRP A 1 88 ? 2.506 -5.520 -7.860 1.00 93.19 88 TRP A O 1
ATOM 669 N N . LEU A 1 89 ? 1.937 -3.865 -6.453 1.00 92.62 89 LEU A N 1
ATOM 670 C CA . LEU A 1 89 ? 2.116 -4.642 -5.229 1.00 92.62 89 LEU A CA 1
ATOM 671 C C . LEU A 1 89 ? 0.747 -5.048 -4.700 1.00 92.62 89 LEU A C 1
ATOM 673 O O . LEU A 1 89 ? -0.081 -4.189 -4.393 1.00 92.62 89 LEU A O 1
ATOM 677 N N . ARG A 1 90 ? 0.522 -6.356 -4.590 1.00 91.88 90 ARG A N 1
ATOM 678 C CA . ARG A 1 90 ? -0.739 -6.933 -4.121 1.00 91.88 90 ARG A CA 1
ATOM 679 C C . ARG A 1 90 ? -0.581 -7.620 -2.768 1.00 91.88 90 ARG A C 1
ATOM 681 O O . ARG A 1 90 ? 0.503 -8.104 -2.421 1.00 91.88 90 ARG A O 1
ATOM 688 N N . ASP A 1 91 ? -1.664 -7.648 -2.006 1.00 90.81 91 ASP A N 1
ATOM 689 C CA . ASP A 1 91 ? -1.749 -8.423 -0.773 1.00 90.81 91 ASP A CA 1
ATOM 690 C C .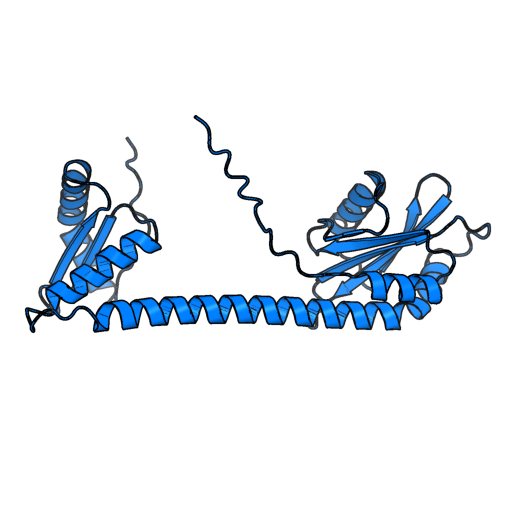 ASP A 1 91 ? -1.985 -9.915 -1.066 1.00 90.81 91 ASP A C 1
ATOM 692 O O . ASP A 1 91 ? -2.072 -10.352 -2.213 1.00 90.81 91 ASP A O 1
ATOM 696 N N . GLU A 1 92 ? -2.112 -10.713 -0.007 1.00 88.62 92 GLU A N 1
ATOM 697 C CA . GLU A 1 92 ? -2.419 -12.149 -0.097 1.00 88.62 92 GLU A CA 1
ATOM 698 C C . GLU A 1 92 ? -3.820 -12.448 -0.680 1.00 88.62 92 GLU A C 1
ATOM 700 O O . GLU A 1 92 ? -4.144 -13.601 -0.952 1.00 88.62 92 GLU A O 1
ATOM 705 N N . ARG A 1 93 ? -4.676 -11.432 -0.848 1.00 89.69 93 ARG A N 1
ATOM 706 C CA . ARG A 1 93 ? -6.020 -11.522 -1.443 1.00 89.69 93 ARG A CA 1
ATOM 707 C C . ARG A 1 93 ? -6.049 -10.986 -2.876 1.00 89.69 93 ARG A C 1
ATOM 709 O O . ARG A 1 93 ? -7.137 -10.746 -3.400 1.00 89.69 93 ARG A O 1
ATOM 716 N N . GLU A 1 94 ? -4.883 -10.781 -3.491 1.00 88.38 94 GLU A N 1
ATOM 717 C CA . GLU A 1 94 ? -4.715 -10.183 -4.821 1.00 88.38 94 GLU A CA 1
ATOM 718 C C . GLU A 1 94 ? -5.254 -8.741 -4.934 1.00 88.38 94 GLU A C 1
ATOM 720 O O . GLU A 1 94 ? -5.424 -8.202 -6.035 1.00 88.38 94 GLU A O 1
ATOM 725 N N . GLN A 1 95 ? -5.488 -8.068 -3.805 1.00 89.75 95 GLN A N 1
ATOM 726 C CA . GLN A 1 95 ? -5.900 -6.669 -3.771 1.00 89.75 95 GLN A CA 1
ATOM 727 C C . GLN A 1 95 ? -4.682 -5.769 -3.915 1.00 89.75 95 GLN A C 1
ATOM 729 O O . GLN A 1 95 ? -3.649 -5.988 -3.284 1.00 89.75 95 GLN A O 1
ATOM 734 N N . LEU A 1 96 ? -4.800 -4.736 -4.749 1.00 90.94 96 LEU A N 1
ATOM 735 C CA . LEU A 1 96 ? -3.746 -3.743 -4.901 1.00 90.94 96 LEU A CA 1
ATOM 736 C C . LEU A 1 96 ? -3.517 -3.029 -3.563 1.00 90.94 96 LEU A C 1
ATOM 738 O O . LEU A 1 96 ? -4.438 -2.436 -3.010 1.00 90.94 96 LEU A O 1
ATOM 742 N N . MET A 1 97 ? -2.285 -3.074 -3.068 1.00 91.25 97 MET A N 1
ATOM 743 C CA . MET A 1 97 ? -1.855 -2.370 -1.859 1.00 91.25 97 MET A CA 1
ATOM 744 C C . MET A 1 97 ? -1.118 -1.078 -2.189 1.00 91.25 97 MET A C 1
ATOM 746 O O . MET A 1 97 ? -1.309 -0.062 -1.526 1.00 91.25 97 MET A O 1
ATOM 750 N N . ALA A 1 98 ? -0.229 -1.146 -3.179 1.00 91.75 98 ALA A N 1
ATOM 751 C CA . ALA A 1 98 ? 0.663 -0.057 -3.530 1.00 91.75 98 ALA A CA 1
ATOM 752 C C . ALA A 1 98 ? 1.162 -0.192 -4.971 1.00 91.75 98 ALA A C 1
ATOM 754 O O . ALA A 1 98 ? 1.129 -1.271 -5.570 1.00 91.75 98 ALA A O 1
ATOM 755 N N . VAL A 1 99 ? 1.669 0.908 -5.510 1.00 92.94 99 VAL A N 1
ATOM 756 C CA . VAL A 1 99 ? 2.278 0.985 -6.836 1.00 92.94 99 VAL A CA 1
ATOM 757 C C . VAL A 1 99 ? 3.704 1.483 -6.680 1.00 92.94 99 VAL A C 1
ATOM 759 O O . VAL A 1 99 ? 3.935 2.564 -6.139 1.00 92.94 99 VAL A O 1
ATOM 762 N N . VAL A 1 100 ? 4.666 0.701 -7.166 1.00 92.56 100 VAL A N 1
ATOM 763 C CA . VAL A 1 100 ? 6.065 1.130 -7.252 1.00 92.56 100 VAL A CA 1
ATOM 764 C C . VAL A 1 100 ? 6.322 1.633 -8.657 1.00 92.56 100 VAL A C 1
ATOM 766 O O . VAL A 1 100 ? 6.146 0.902 -9.633 1.00 92.56 100 VAL A O 1
ATOM 769 N N . VAL A 1 101 ? 6.760 2.879 -8.751 1.00 92.31 101 VAL A N 1
ATOM 770 C CA . VAL A 1 101 ? 7.062 3.550 -10.008 1.00 92.31 101 VAL A CA 1
ATOM 771 C C . VAL A 1 101 ? 8.564 3.729 -10.109 1.00 92.31 101 VAL A C 1
ATOM 773 O O . VAL A 1 101 ? 9.175 4.322 -9.226 1.00 92.31 101 VAL A O 1
ATOM 776 N N . VAL A 1 102 ? 9.164 3.215 -11.180 1.00 91.44 102 VAL A N 1
ATOM 777 C CA . VAL A 1 102 ? 10.597 3.357 -11.459 1.00 91.44 102 VAL A CA 1
ATOM 778 C C . VAL A 1 102 ? 10.770 4.084 -12.783 1.00 91.44 102 VAL A C 1
ATOM 780 O O . VAL A 1 102 ? 10.407 3.564 -13.839 1.00 91.44 102 VAL A O 1
ATOM 783 N N . VAL A 1 103 ? 11.346 5.280 -12.730 1.00 90.00 103 VAL A N 1
ATOM 784 C CA . VAL A 1 103 ? 11.710 6.069 -13.909 1.00 90.00 103 VAL A CA 1
ATOM 785 C C . VAL A 1 103 ? 13.149 5.745 -14.276 1.00 90.00 103 VAL A C 1
ATOM 787 O O . VAL A 1 103 ? 14.034 5.758 -13.421 1.00 90.00 103 VAL A O 1
ATOM 790 N N . CYS A 1 104 ? 13.396 5.461 -15.549 1.00 88.12 104 CYS A N 1
ATOM 791 C CA . CYS A 1 104 ? 14.718 5.144 -16.071 1.00 88.12 104 CYS A CA 1
ATOM 792 C C . CYS A 1 104 ? 15.142 6.163 -17.137 1.00 88.12 104 CYS A C 1
ATOM 794 O O . CYS A 1 104 ? 14.315 6.711 -17.863 1.00 88.12 104 CYS A O 1
ATOM 796 N N . ARG A 1 105 ? 16.455 6.390 -17.284 1.00 85.31 105 ARG A N 1
ATOM 797 C CA . ARG A 1 105 ? 16.993 7.204 -18.397 1.00 85.31 105 ARG A CA 1
ATOM 798 C C . ARG A 1 105 ? 16.625 6.570 -19.740 1.00 85.31 105 ARG A C 1
ATOM 800 O O . ARG A 1 105 ? 16.634 5.342 -19.840 1.00 85.31 105 ARG A O 1
ATOM 807 N N . ALA A 1 106 ? 16.402 7.384 -20.771 1.00 78.25 106 ALA A N 1
ATOM 808 C CA . ALA A 1 106 ? 16.047 6.936 -22.122 1.00 78.25 106 ALA A CA 1
ATOM 809 C C . ALA A 1 106 ? 17.015 5.869 -22.671 1.00 78.25 106 ALA A C 1
ATOM 811 O O . ALA A 1 106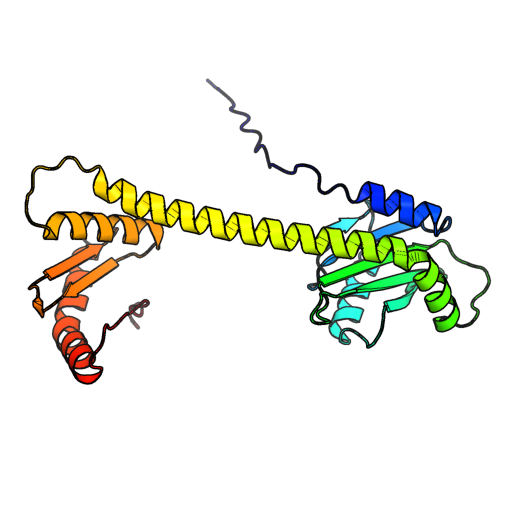 ? 18.232 5.979 -22.512 1.00 78.25 106 ALA A O 1
ATOM 812 N N . SER A 1 107 ? 16.472 4.802 -23.274 1.00 66.62 107 SER A N 1
ATOM 813 C CA . SER A 1 107 ? 17.227 3.745 -23.970 1.00 66.62 107 SER A CA 1
ATOM 814 C C . SER A 1 107 ? 17.075 3.923 -25.466 1.00 66.62 107 SER A C 1
ATOM 816 O O . SER A 1 107 ? 15.955 4.093 -25.928 1.00 66.62 107 SER A O 1
ATOM 818 N N . GLY A 1 108 ? 18.174 3.841 -26.216 1.00 58.22 108 GLY A N 1
ATOM 819 C CA . GLY A 1 108 ? 18.158 3.950 -27.678 1.00 58.22 108 GLY A CA 1
ATOM 820 C C . GLY A 1 108 ? 17.526 2.760 -28.407 1.00 58.22 108 GLY A C 1
ATOM 821 O O . GLY A 1 108 ? 17.556 2.743 -29.630 1.00 58.22 108 GLY A O 1
ATOM 822 N N . ASP A 1 109 ? 16.974 1.784 -27.681 1.00 59.38 109 ASP A N 1
ATOM 823 C CA . ASP A 1 109 ? 16.353 0.596 -28.257 1.00 59.38 109 ASP A CA 1
ATOM 824 C C . ASP A 1 109 ? 14.882 0.494 -27.807 1.00 59.38 109 ASP A C 1
ATOM 826 O O . ASP A 1 109 ? 14.626 0.234 -26.625 1.00 59.38 109 ASP A O 1
ATOM 830 N N . PRO A 1 110 ? 13.915 0.777 -28.700 1.00 56.22 110 PRO A N 1
ATOM 831 C CA . PRO A 1 110 ? 12.482 0.725 -28.420 1.00 56.22 110 PRO A CA 1
ATOM 832 C C . PRO A 1 110 ? 11.895 -0.690 -28.574 1.00 56.22 110 PRO A C 1
ATOM 834 O O . PRO A 1 110 ? 10.687 -0.826 -28.793 1.00 56.22 110 PRO A O 1
ATOM 837 N N . ASP A 1 111 ? 12.725 -1.735 -28.504 1.00 57.25 111 ASP A N 1
ATOM 838 C CA . ASP A 1 111 ? 12.278 -3.107 -28.714 1.00 57.25 111 ASP A CA 1
ATOM 839 C C . ASP A 1 111 ? 11.210 -3.529 -27.685 1.00 57.25 111 ASP A C 1
ATOM 841 O O . ASP A 1 111 ? 11.215 -3.094 -26.531 1.00 57.25 111 ASP A O 1
ATOM 845 N N . SER A 1 112 ? 10.246 -4.331 -28.152 1.00 62.47 112 SER A N 1
ATOM 846 C CA . SER A 1 112 ? 8.912 -4.583 -27.563 1.00 62.47 112 SER A CA 1
ATOM 847 C C . SER A 1 112 ? 8.734 -4.242 -26.067 1.00 62.47 112 SER A C 1
ATOM 849 O O . SER A 1 112 ? 9.295 -4.891 -25.180 1.00 62.47 112 SER A O 1
ATOM 851 N N . LYS A 1 113 ? 7.864 -3.257 -25.785 1.00 69.69 113 LYS A N 1
ATOM 852 C CA . LYS A 1 113 ? 7.568 -2.736 -24.433 1.00 69.69 113 LYS A CA 1
ATOM 853 C C . LYS A 1 113 ? 7.306 -3.838 -23.398 1.00 69.69 113 LYS A C 1
ATOM 855 O O . LYS A 1 113 ? 7.778 -3.741 -22.266 1.00 69.69 113 LYS A O 1
ATOM 860 N N . ASP A 1 114 ? 6.613 -4.896 -23.810 1.00 68.38 114 ASP A N 1
ATOM 861 C CA . ASP A 1 114 ? 6.246 -6.024 -22.950 1.00 68.38 114 ASP A CA 1
ATOM 862 C C . ASP A 1 114 ? 7.452 -6.893 -22.574 1.00 68.38 114 ASP A C 1
ATOM 864 O O . ASP A 1 114 ? 7.593 -7.305 -21.421 1.00 68.38 114 ASP A O 1
ATOM 868 N N . ARG A 1 115 ? 8.381 -7.127 -23.511 1.00 72.44 115 ARG A N 1
ATOM 869 C CA . ARG A 1 115 ? 9.626 -7.860 -23.238 1.00 72.44 115 ARG A CA 1
ATOM 870 C C . ARG A 1 115 ? 10.547 -7.047 -22.331 1.00 72.44 115 ARG A C 1
ATOM 872 O O . ARG A 1 115 ? 11.123 -7.602 -21.396 1.00 72.44 115 ARG A O 1
ATOM 879 N N . ALA A 1 116 ? 10.644 -5.738 -22.570 1.00 79.69 116 ALA A N 1
ATOM 880 C CA . ALA A 1 116 ? 11.412 -4.825 -21.726 1.00 79.69 116 ALA A CA 1
ATOM 881 C C . ALA A 1 116 ? 10.866 -4.780 -20.288 1.00 79.69 116 ALA A C 1
ATOM 883 O O . ALA A 1 116 ? 11.643 -4.814 -19.328 1.00 79.69 116 ALA A O 1
ATOM 884 N N . PHE A 1 117 ? 9.537 -4.764 -20.130 1.00 86.62 117 PHE A N 1
ATOM 885 C CA . PHE A 1 117 ? 8.890 -4.857 -18.823 1.00 86.62 117 PHE A CA 1
ATOM 886 C C . PHE A 1 117 ? 9.166 -6.204 -18.149 1.00 86.62 117 PHE A C 1
ATOM 888 O O . PHE A 1 117 ? 9.618 -6.212 -17.010 1.00 86.62 117 PHE A O 1
ATOM 895 N N . ALA A 1 118 ? 8.963 -7.331 -18.838 1.00 88.56 118 ALA A N 1
ATOM 896 C CA . ALA A 1 118 ? 9.150 -8.662 -18.255 1.00 88.56 118 ALA A CA 1
ATOM 897 C C . ALA A 1 118 ? 10.572 -8.878 -17.707 1.00 88.56 118 ALA A C 1
ATOM 899 O O . ALA A 1 118 ? 10.738 -9.390 -16.599 1.00 88.56 118 ALA A O 1
ATOM 900 N N . ILE A 1 119 ? 11.596 -8.441 -18.448 1.00 88.00 119 ILE A N 1
ATOM 901 C CA . ILE A 1 119 ? 13.000 -8.539 -18.022 1.00 88.00 119 ILE A CA 1
ATOM 902 C C . ILE A 1 119 ? 13.257 -7.635 -16.811 1.00 88.00 119 ILE A C 1
ATOM 904 O O . ILE A 1 119 ? 13.836 -8.070 -15.817 1.00 88.00 119 ILE A O 1
ATOM 908 N N . THR A 1 120 ? 12.793 -6.387 -16.871 1.00 89.31 120 THR A N 1
ATOM 909 C CA . THR A 1 120 ? 12.991 -5.400 -15.801 1.00 89.31 120 THR A CA 1
ATOM 910 C C . THR A 1 120 ? 12.270 -5.818 -14.519 1.00 89.31 120 THR A C 1
ATOM 912 O O . THR A 1 120 ? 12.834 -5.742 -13.430 1.00 89.31 120 THR A O 1
ATOM 915 N N . TYR A 1 121 ? 11.047 -6.330 -14.643 1.00 91.38 121 TYR A N 1
ATOM 916 C CA . TYR A 1 121 ? 10.273 -6.866 -13.533 1.00 91.38 121 TYR A CA 1
ATOM 917 C C . TYR A 1 121 ? 10.944 -8.097 -12.916 1.00 91.38 121 TYR A C 1
ATOM 919 O O . TYR A 1 121 ? 11.035 -8.186 -11.695 1.00 91.38 121 TYR A O 1
ATOM 927 N N . ALA A 1 122 ? 11.473 -9.020 -13.730 1.00 91.62 122 ALA A N 1
ATOM 928 C CA . ALA A 1 122 ? 12.195 -10.190 -13.226 1.00 91.62 122 ALA A CA 1
ATOM 929 C C . ALA A 1 122 ? 13.413 -9.798 -12.372 1.00 91.62 122 ALA A C 1
ATOM 931 O O . ALA A 1 122 ? 13.671 -10.432 -11.349 1.00 91.62 122 ALA A O 1
ATOM 932 N N . LEU A 1 123 ? 14.113 -8.730 -12.759 1.00 91.75 123 LEU A N 1
ATOM 933 C CA . LEU A 1 123 ? 15.218 -8.160 -11.993 1.00 91.75 123 LEU A CA 1
ATOM 934 C C . LEU A 1 123 ? 14.730 -7.494 -10.696 1.00 91.75 123 LEU A C 1
ATOM 936 O O . LEU A 1 123 ? 15.306 -7.723 -9.636 1.00 91.75 123 LEU A O 1
ATOM 940 N N . LEU A 1 124 ? 13.650 -6.710 -10.759 1.00 92.19 124 LEU A N 1
ATOM 941 C CA . LEU A 1 124 ? 13.082 -6.001 -9.605 1.00 92.19 124 LEU A CA 1
ATOM 942 C C . LEU A 1 124 ? 12.381 -6.907 -8.593 1.00 92.19 124 LEU A C 1
ATOM 944 O O . LEU A 1 124 ? 12.251 -6.526 -7.429 1.00 92.19 124 LEU A O 1
ATOM 948 N N . ARG A 1 125 ? 11.931 -8.092 -9.012 1.00 93.00 125 ARG A N 1
ATOM 949 C CA . ARG A 1 125 ? 11.095 -8.997 -8.214 1.00 93.00 125 ARG A CA 1
ATOM 950 C C . ARG A 1 125 ? 11.596 -9.211 -6.779 1.00 93.00 125 ARG A C 1
ATOM 952 O O . ARG A 1 125 ? 10.776 -9.075 -5.876 1.00 93.00 125 ARG A O 1
ATOM 959 N N . PRO A 1 126 ? 12.888 -9.485 -6.509 1.00 92.81 126 PRO A N 1
ATOM 960 C CA . PRO A 1 126 ? 13.359 -9.669 -5.136 1.00 92.81 126 PRO A CA 1
ATOM 961 C C . PRO A 1 126 ? 13.170 -8.415 -4.273 1.00 92.81 126 PRO A C 1
ATOM 963 O O . PRO A 1 126 ? 12.775 -8.515 -3.116 1.00 92.81 126 PRO A O 1
ATOM 966 N N . VAL A 1 127 ? 13.409 -7.231 -4.841 1.00 93.25 127 VAL A N 1
ATOM 967 C CA . VAL A 1 127 ? 13.270 -5.948 -4.137 1.00 93.25 127 VAL A CA 1
ATOM 968 C C . VAL A 1 127 ? 11.801 -5.633 -3.873 1.00 93.25 127 VAL A C 1
ATOM 970 O O . VAL A 1 127 ? 11.446 -5.225 -2.767 1.00 93.25 127 VAL A O 1
ATOM 973 N N . LEU A 1 128 ? 10.944 -5.881 -4.867 1.00 92.88 128 LEU A N 1
ATOM 974 C CA . LEU A 1 128 ? 9.497 -5.706 -4.759 1.00 92.88 128 LEU A CA 1
ATOM 975 C C . LEU A 1 128 ? 8.886 -6.642 -3.710 1.00 92.88 128 LEU A C 1
ATOM 977 O O . LEU A 1 128 ? 8.042 -6.200 -2.942 1.00 92.88 128 LEU A O 1
ATOM 981 N N . GLU A 1 129 ? 9.338 -7.895 -3.616 1.00 92.50 129 GLU A N 1
ATOM 982 C CA . GLU A 1 129 ? 8.882 -8.829 -2.575 1.00 92.50 129 GLU A CA 1
ATOM 983 C C . GLU A 1 129 ? 9.311 -8.396 -1.171 1.00 92.50 129 GLU A C 1
ATOM 985 O O . GLU A 1 129 ? 8.522 -8.481 -0.228 1.00 92.50 129 GLU A O 1
ATOM 990 N N . CYS A 1 130 ? 10.542 -7.901 -1.011 1.00 92.31 130 CYS A N 1
ATOM 991 C CA . CYS A 1 130 ? 10.988 -7.349 0.267 1.00 92.31 130 CYS A CA 1
ATOM 992 C C . CYS A 1 130 ? 10.127 -6.147 0.675 1.00 92.31 130 CYS A C 1
ATOM 994 O O . CYS A 1 130 ? 9.657 -6.085 1.810 1.00 92.31 130 CYS A O 1
ATOM 996 N N . LEU A 1 131 ? 9.861 -5.234 -0.262 1.00 91.31 131 LEU A N 1
ATOM 997 C CA . LEU A 1 131 ? 9.015 -4.070 -0.015 1.00 91.31 131 LEU A CA 1
ATOM 998 C C . LEU A 1 131 ? 7.563 -4.471 0.286 1.00 91.31 131 LEU A C 1
ATOM 1000 O O . LEU A 1 131 ? 6.968 -3.954 1.227 1.00 91.31 131 LEU A O 1
ATOM 1004 N N . ARG A 1 132 ? 7.003 -5.437 -0.450 1.00 92.88 132 ARG A N 1
ATOM 1005 C CA . ARG A 1 132 ? 5.662 -5.994 -0.207 1.00 92.88 132 ARG A CA 1
ATOM 1006 C C . ARG A 1 132 ? 5.533 -6.527 1.219 1.00 92.88 132 ARG A C 1
ATOM 1008 O O . ARG A 1 132 ? 4.581 -6.189 1.919 1.00 92.88 132 ARG A O 1
ATOM 1015 N N . ARG A 1 133 ? 6.507 -7.324 1.671 1.00 91.69 133 ARG A N 1
ATOM 1016 C CA . ARG A 1 133 ? 6.538 -7.881 3.035 1.00 91.69 133 ARG A CA 1
ATOM 1017 C C . ARG A 1 133 ? 6.626 -6.798 4.104 1.00 91.69 133 ARG A C 1
ATOM 1019 O O . ARG A 1 133 ? 5.941 -6.896 5.118 1.00 91.69 133 ARG A O 1
ATOM 1026 N N . GLU A 1 134 ? 7.429 -5.769 3.869 1.00 90.75 134 GLU A N 1
ATOM 1027 C CA . GLU A 1 134 ? 7.543 -4.628 4.776 1.00 90.75 134 GLU A CA 1
ATOM 1028 C C . GLU A 1 134 ? 6.220 -3.858 4.889 1.00 90.75 134 GLU A C 1
ATOM 1030 O O . GLU A 1 134 ? 5.775 -3.558 5.995 1.00 90.75 134 GLU A O 1
ATOM 1035 N N . LEU A 1 135 ? 5.539 -3.595 3.769 1.00 90.25 135 LEU A N 1
ATOM 1036 C CA . LEU A 1 135 ? 4.234 -2.922 3.767 1.00 90.25 135 LEU A CA 1
ATOM 1037 C C . LEU A 1 135 ? 3.154 -3.753 4.478 1.00 90.25 135 LEU A C 1
ATOM 1039 O O . LEU A 1 135 ? 2.371 -3.217 5.266 1.00 90.25 135 LEU A O 1
ATOM 1043 N N . LEU A 1 136 ? 3.135 -5.072 4.268 1.00 91.62 136 LEU A N 1
ATOM 1044 C CA . LEU A 1 136 ? 2.251 -5.987 5.000 1.00 91.62 136 LEU A CA 1
ATOM 1045 C C . LEU A 1 136 ? 2.538 -5.978 6.509 1.00 91.62 136 LEU A C 1
ATOM 1047 O O . LEU A 1 136 ? 1.613 -5.939 7.318 1.00 91.62 136 LEU A O 1
ATOM 1051 N N . SER A 1 137 ? 3.813 -5.966 6.898 1.00 89.69 137 SER A N 1
ATOM 1052 C CA . SER A 1 137 ? 4.220 -5.881 8.304 1.00 89.69 137 SER A CA 1
ATOM 1053 C C . SER A 1 137 ? 3.744 -4.577 8.947 1.00 89.69 137 SER A C 1
ATOM 1055 O O . SER A 1 137 ? 3.121 -4.592 10.008 1.00 89.69 137 SER A O 1
ATOM 1057 N N . ARG A 1 138 ? 3.956 -3.442 8.273 1.00 88.12 138 ARG A N 1
ATOM 1058 C CA . ARG A 1 138 ? 3.549 -2.119 8.771 1.00 88.12 138 ARG A CA 1
ATOM 1059 C C . ARG A 1 138 ? 2.046 -2.009 8.952 1.00 88.12 138 ARG A C 1
ATOM 1061 O O . ARG A 1 138 ? 1.591 -1.646 10.031 1.00 88.12 138 ARG A O 1
ATOM 1068 N N . THR A 1 139 ? 1.277 -2.412 7.945 1.00 87.94 139 THR A N 1
ATOM 1069 C CA . THR A 1 139 ? -0.192 -2.401 8.028 1.00 87.94 139 THR A CA 1
ATOM 1070 C C . THR A 1 139 ? -0.711 -3.312 9.147 1.00 87.94 139 THR A C 1
ATOM 1072 O O . THR A 1 139 ? -1.649 -2.939 9.859 1.00 87.94 139 THR A O 1
ATOM 1075 N N . ALA A 1 140 ? -0.076 -4.467 9.377 1.00 87.75 140 ALA A N 1
ATOM 1076 C CA . ALA A 1 140 ? -0.401 -5.349 10.496 1.00 87.75 140 ALA A CA 1
ATOM 1077 C C . ALA A 1 140 ? -0.078 -4.712 11.861 1.00 87.75 140 ALA A C 1
ATOM 1079 O O . ALA A 1 140 ? -0.909 -4.764 12.771 1.00 87.75 140 ALA A O 1
ATOM 1080 N N . ILE A 1 141 ? 1.088 -4.073 12.002 1.00 89.12 141 ILE A N 1
ATOM 1081 C CA . ILE A 1 141 ? 1.502 -3.372 13.228 1.00 89.12 141 ILE A CA 1
ATOM 1082 C C . ILE A 1 141 ? 0.571 -2.194 13.521 1.00 89.12 141 ILE A C 1
ATOM 1084 O O . ILE A 1 141 ? 0.127 -2.030 14.655 1.00 89.12 141 ILE A O 1
ATOM 1088 N N . GLU A 1 142 ? 0.223 -1.396 12.517 1.00 87.50 142 GLU A N 1
ATOM 1089 C CA . GLU A 1 142 ? -0.727 -0.289 12.657 1.00 87.50 142 GLU A CA 1
ATOM 1090 C C . GLU A 1 142 ? -2.123 -0.783 13.044 1.00 87.50 142 GLU A C 1
ATOM 1092 O O . GLU A 1 142 ? -2.798 -0.175 13.880 1.00 87.50 142 GLU A O 1
ATOM 1097 N N . GLY A 1 143 ? -2.571 -1.895 12.456 1.00 87.50 143 GLY A N 1
ATOM 1098 C CA . GLY A 1 143 ? -3.812 -2.566 12.839 1.00 87.50 143 GLY A CA 1
ATOM 1099 C C . GLY A 1 143 ? -3.790 -3.013 14.300 1.00 87.50 143 GLY A C 1
ATOM 1100 O O . GLY A 1 143 ? -4.722 -2.717 15.051 1.00 87.50 143 GLY A O 1
ATOM 1101 N N . LEU A 1 144 ? -2.700 -3.654 14.725 1.00 89.81 144 LEU A N 1
ATOM 1102 C CA . LEU A 1 144 ? -2.511 -4.096 16.104 1.00 89.81 144 LEU A CA 1
ATOM 1103 C C . LEU A 1 144 ? -2.440 -2.912 17.075 1.00 89.81 144 LEU A C 1
ATOM 1105 O O . LEU A 1 144 ? -3.115 -2.932 18.097 1.00 89.81 144 LEU A O 1
ATOM 1109 N N . SER A 1 145 ? -1.693 -1.857 16.745 1.00 89.81 145 SER A N 1
ATOM 1110 C CA . SER A 1 145 ? -1.583 -0.643 17.562 1.00 89.81 145 SER A CA 1
ATOM 1111 C C . SER A 1 145 ? -2.944 0.020 17.765 1.00 89.81 145 SER A C 1
ATOM 1113 O O . SER A 1 145 ? -3.292 0.389 18.886 1.00 89.81 145 SER A O 1
ATOM 1115 N N . ARG A 1 146 ? -3.760 0.118 16.706 1.00 88.38 146 ARG A N 1
ATOM 1116 C CA . ARG A 1 146 ? -5.137 0.626 16.808 1.00 88.38 146 ARG A CA 1
ATOM 1117 C C . ARG A 1 146 ? -6.012 -0.261 17.690 1.00 88.38 146 ARG A C 1
ATOM 1119 O O . ARG A 1 146 ? -6.752 0.263 18.518 1.00 88.38 146 ARG A O 1
ATOM 1126 N N . ALA A 1 147 ? -5.916 -1.580 17.544 1.00 88.25 147 ALA A N 1
ATOM 1127 C CA . ALA A 1 147 ? -6.680 -2.521 18.358 1.00 88.25 147 ALA A CA 1
ATOM 1128 C C . ALA A 1 147 ? -6.283 -2.460 19.842 1.00 88.25 147 ALA A C 1
ATOM 1130 O O . ALA A 1 147 ? -7.160 -2.432 20.700 1.00 88.25 147 ALA A O 1
ATOM 1131 N N . VAL A 1 148 ? -4.983 -2.391 20.143 1.00 92.06 148 VAL A N 1
ATOM 1132 C CA . VAL A 1 148 ? -4.464 -2.237 21.511 1.00 92.06 148 VAL A CA 1
ATOM 1133 C C . VAL A 1 148 ? -4.948 -0.921 22.111 1.00 92.06 148 VAL A C 1
ATOM 1135 O O . VAL A 1 148 ? -5.596 -0.954 23.147 1.00 92.06 148 VAL A O 1
ATOM 1138 N N . LYS A 1 149 ? -4.793 0.209 21.408 1.00 86.31 149 LYS A N 1
ATOM 1139 C CA . LYS A 1 149 ? -5.304 1.514 21.869 1.00 86.31 149 LYS A CA 1
ATOM 1140 C C . LYS A 1 149 ? -6.813 1.514 22.130 1.00 86.31 149 LYS A C 1
ATOM 1142 O O . LYS A 1 149 ? -7.272 2.168 23.061 1.00 86.31 149 LYS A O 1
ATOM 1147 N N . SER A 1 150 ? -7.594 0.800 21.316 1.00 83.69 150 SER A N 1
ATOM 1148 C CA . SER A 1 150 ? -9.035 0.642 21.551 1.00 83.69 150 SER A CA 1
ATOM 1149 C C . SER A 1 150 ? -9.309 -0.131 22.840 1.00 83.69 150 SER A C 1
ATOM 1151 O O . SER A 1 150 ? -10.145 0.288 23.629 1.00 83.69 150 SER A O 1
ATOM 1153 N N . ARG A 1 151 ? -8.594 -1.238 23.067 1.00 85.81 151 ARG A N 1
ATOM 1154 C CA . ARG A 1 151 ? -8.760 -2.065 24.271 1.00 85.81 151 ARG A CA 1
ATOM 1155 C C . ARG A 1 151 ? -8.268 -1.358 25.528 1.00 85.81 151 ARG A C 1
ATOM 1157 O O . ARG A 1 151 ? -8.913 -1.483 26.560 1.00 85.81 151 ARG A O 1
ATOM 1164 N N . ASP A 1 152 ? -7.173 -0.610 25.440 1.00 86.94 152 ASP A N 1
ATOM 1165 C CA . ASP A 1 152 ? -6.665 0.211 26.540 1.00 86.94 152 ASP A CA 1
ATOM 1166 C C . ASP A 1 152 ? -7.704 1.260 26.939 1.00 86.94 152 ASP A C 1
ATOM 1168 O O . ASP A 1 152 ? -8.018 1.388 28.117 1.00 86.94 152 ASP A O 1
ATOM 1172 N N . ARG A 1 153 ? -8.331 1.928 25.961 1.00 78.50 153 ARG A N 1
ATOM 1173 C CA . ARG A 1 153 ? -9.443 2.853 26.220 1.00 78.50 153 ARG A CA 1
ATOM 1174 C C . ARG A 1 153 ? -10.636 2.153 26.880 1.00 78.50 153 ARG A C 1
ATOM 1176 O O . ARG A 1 153 ? -11.212 2.705 27.813 1.00 78.50 153 ARG A O 1
ATOM 1183 N N . ASP A 1 154 ? -11.001 0.954 26.433 1.00 81.00 154 ASP A N 1
ATOM 1184 C CA . ASP A 1 154 ? -12.092 0.186 27.048 1.00 81.00 154 ASP A CA 1
ATOM 1185 C C . ASP A 1 154 ? -11.759 -0.214 28.500 1.00 81.00 154 ASP A C 1
ATOM 1187 O O . ASP A 1 154 ? -12.620 -0.154 29.378 1.00 81.00 154 ASP A O 1
ATOM 1191 N N . LEU A 1 155 ? -10.504 -0.581 28.780 1.00 82.38 155 LEU A N 1
ATOM 1192 C CA . LEU A 1 155 ? -10.028 -0.877 30.134 1.00 82.38 155 LEU A CA 1
ATOM 1193 C C . LEU A 1 155 ? -9.991 0.373 31.017 1.00 82.38 155 LEU A C 1
ATOM 1195 O O . LEU A 1 155 ? -10.412 0.302 32.169 1.00 82.38 155 LEU A O 1
ATOM 1199 N N . GLU A 1 156 ? -9.539 1.513 30.497 1.00 79.50 156 GLU A N 1
ATOM 1200 C CA . GLU A 1 156 ? -9.582 2.799 31.202 1.00 79.50 156 GLU A CA 1
ATOM 1201 C C . GLU A 1 156 ? -11.013 3.191 31.575 1.00 79.50 156 GLU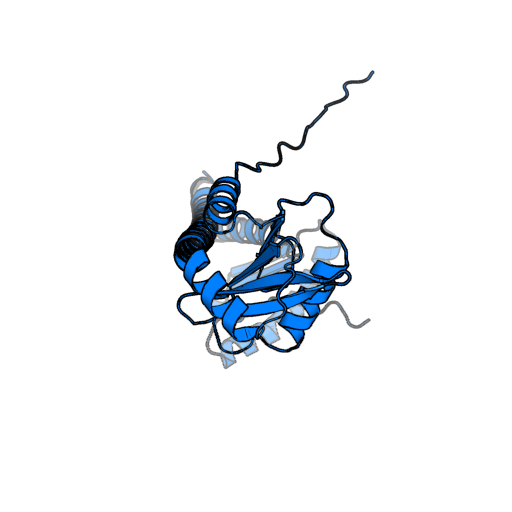 A C 1
ATOM 1203 O O . GLU A 1 156 ? -11.235 3.671 32.686 1.00 79.50 156 GLU A O 1
ATOM 1208 N N . LEU A 1 157 ? -11.991 2.947 30.695 1.00 73.00 157 LEU A N 1
ATOM 1209 C CA . LEU A 1 157 ? -13.405 3.127 31.025 1.00 73.00 157 LEU A CA 1
ATOM 1210 C C . LEU A 1 157 ? -13.798 2.228 32.205 1.00 73.00 157 LEU A C 1
ATOM 1212 O O . LEU A 1 157 ? -14.289 2.724 33.212 1.00 73.00 157 LEU A O 1
ATOM 1216 N N . LEU A 1 158 ? -13.514 0.925 32.150 1.00 75.12 158 LEU A N 1
ATOM 1217 C CA . LEU A 1 158 ? -13.871 0.006 33.241 1.00 75.12 158 LEU A CA 1
ATOM 1218 C C . LEU A 1 158 ? -13.186 0.352 34.577 1.00 75.12 158 LEU A C 1
ATOM 1220 O O . LEU A 1 158 ? -13.811 0.257 35.634 1.00 75.12 158 LEU A O 1
ATOM 1224 N N . LEU A 1 159 ? -11.917 0.764 34.548 1.00 74.38 159 LEU A N 1
ATOM 1225 C CA . LEU A 1 159 ? -11.128 1.076 35.746 1.00 74.38 159 LEU A CA 1
ATOM 1226 C C . LEU A 1 159 ? -11.434 2.467 36.321 1.00 74.38 159 LEU A C 1
ATOM 1228 O O . LEU A 1 159 ? -11.462 2.632 37.544 1.00 74.38 159 LEU A O 1
ATOM 1232 N N . GLY A 1 160 ? -11.722 3.455 35.470 1.00 63.28 160 GLY A N 1
ATOM 1233 C CA . GLY A 1 160 ? -12.191 4.776 35.897 1.00 63.28 160 GLY A CA 1
ATOM 1234 C C . GLY A 1 160 ? -13.525 4.708 36.647 1.00 63.28 160 GLY A C 1
ATOM 1235 O O . GLY A 1 160 ? -13.793 5.534 37.514 1.00 63.28 160 GLY A O 1
ATOM 1236 N N . ASN A 1 161 ? -14.324 3.671 36.387 1.00 54.66 161 ASN A N 1
ATOM 1237 C CA . ASN A 1 161 ? -15.570 3.399 37.097 1.00 54.66 161 ASN A CA 1
ATOM 1238 C C . ASN A 1 161 ? -15.397 2.601 38.400 1.00 54.66 161 ASN A C 1
ATOM 1240 O O . ASN A 1 161 ? -16.284 2.655 39.246 1.00 54.66 161 ASN A O 1
ATOM 1244 N N . GLY A 1 162 ? -14.275 1.899 38.588 1.00 51.41 162 GLY A N 1
ATOM 1245 C CA . GLY A 1 162 ? -13.992 1.120 39.802 1.00 51.41 162 GLY A CA 1
ATOM 1246 C C . GLY A 1 162 ? -13.273 1.892 40.914 1.00 51.41 162 GLY A C 1
ATOM 1247 O O . GLY A 1 162 ? -13.167 1.387 42.027 1.00 51.41 162 GLY A O 1
ATOM 1248 N N . THR A 1 163 ? -12.759 3.094 40.630 1.00 46.38 163 THR A N 1
ATOM 1249 C CA . THR A 1 163 ? -11.957 3.901 41.577 1.00 46.38 163 THR A CA 1
ATOM 1250 C C . THR A 1 163 ? -12.673 5.144 42.103 1.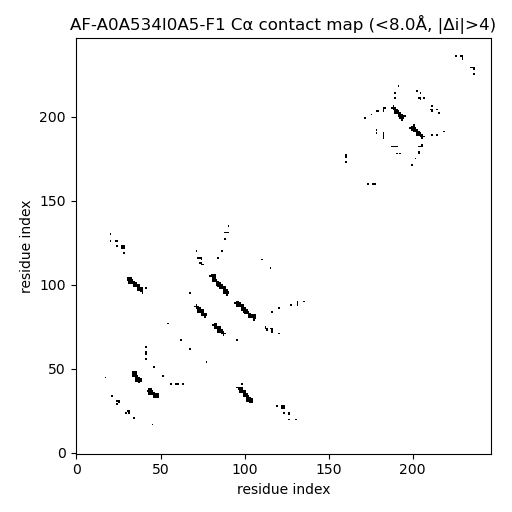00 46.38 163 THR A C 1
ATOM 1252 O O . THR A 1 163 ? -12.089 5.910 42.871 1.00 46.38 163 THR A O 1
ATOM 1255 N N . ALA A 1 164 ? -13.949 5.341 41.759 1.00 48.53 164 ALA A N 1
ATOM 1256 C CA . ALA A 1 164 ? -14.789 6.268 42.500 1.00 48.53 164 ALA A CA 1
ATOM 1257 C C . ALA A 1 164 ? -15.079 5.646 43.872 1.00 48.53 164 ALA A C 1
ATOM 1259 O O . ALA A 1 164 ? -16.035 4.898 44.042 1.00 48.53 164 ALA A O 1
ATOM 1260 N N . ASP A 1 165 ? -14.211 5.958 44.831 1.00 44.59 165 ASP A N 1
ATOM 1261 C CA . ASP A 1 165 ? -14.337 5.708 46.267 1.00 44.59 165 ASP A CA 1
ATOM 1262 C C . ASP A 1 165 ? -15.535 6.504 46.831 1.00 44.59 165 ASP A C 1
ATOM 1264 O O . ASP A 1 165 ? -15.401 7.431 47.631 1.00 44.59 165 ASP A O 1
ATOM 1268 N N . GLN A 1 166 ? -16.735 6.216 46.319 1.00 47.00 166 GLN A N 1
ATOM 1269 C CA . GLN A 1 166 ? -17.993 6.665 46.884 1.00 47.00 166 GLN A CA 1
ATOM 1270 C C . GLN A 1 166 ? -18.569 5.520 47.716 1.00 47.00 166 GLN A C 1
ATOM 1272 O O . GLN A 1 166 ? -18.672 4.392 47.229 1.00 47.00 166 GLN A O 1
ATOM 1277 N N . PRO A 1 167 ? -18.939 5.786 48.981 1.00 40.25 167 PRO A N 1
ATOM 1278 C CA . PRO A 1 167 ? -19.532 4.773 49.834 1.00 40.25 167 PRO A CA 1
ATOM 1279 C C . PRO A 1 167 ? -20.797 4.268 49.150 1.00 40.25 167 PRO A C 1
ATOM 1281 O O . PRO A 1 167 ? -21.587 5.083 48.682 1.00 40.25 167 PRO A O 1
ATOM 1284 N N . ALA A 1 168 ? -20.953 2.942 49.098 1.00 45.41 168 ALA A N 1
ATOM 1285 C CA . ALA A 1 168 ? -22.078 2.220 48.514 1.00 45.41 168 ALA A CA 1
ATOM 1286 C C . ALA A 1 168 ? -23.405 2.991 48.638 1.00 45.41 168 ALA A C 1
ATOM 1288 O O . ALA A 1 168 ? -24.116 2.903 49.639 1.00 45.41 168 ALA A O 1
ATOM 1289 N N . SER A 1 169 ? -23.723 3.761 47.604 1.00 43.84 169 SER A N 1
ATOM 1290 C CA . SER A 1 169 ? -24.971 4.488 47.462 1.00 43.84 169 SER A CA 1
ATOM 1291 C C . SER A 1 169 ? -25.465 4.183 46.067 1.00 43.84 169 SER A C 1
ATOM 1293 O O . SER A 1 169 ? -24.967 4.738 45.099 1.00 43.84 169 SER A O 1
ATOM 1295 N N . ASP A 1 170 ? -26.414 3.251 46.022 1.00 51.47 170 ASP A N 1
ATOM 1296 C CA . ASP A 1 170 ? -27.364 3.015 44.940 1.00 51.47 170 ASP A CA 1
ATOM 1297 C C . ASP A 1 170 ? -26.752 2.962 43.524 1.00 51.47 170 ASP A C 1
ATOM 1299 O O . ASP A 1 170 ? -26.460 3.988 42.915 1.00 51.47 170 ASP A O 1
ATOM 1303 N N . GLY A 1 171 ? -26.621 1.761 42.940 1.00 55.53 171 GLY A N 1
ATOM 1304 C CA . GLY A 1 171 ? -26.001 1.516 41.619 1.00 55.53 171 GLY A CA 1
ATOM 1305 C C . GLY A 1 171 ? -26.556 2.340 40.437 1.00 55.53 171 GLY A C 1
ATOM 1306 O O . GLY A 1 171 ? -26.010 2.308 39.335 1.00 55.53 171 GLY A O 1
ATOM 1307 N N . GLY A 1 172 ? -27.614 3.127 40.649 1.00 56.56 172 GLY A N 1
ATOM 1308 C CA . GLY A 1 172 ? -28.028 4.202 39.754 1.00 56.56 172 GLY A CA 1
ATOM 1309 C C . GLY A 1 172 ? -27.025 5.360 39.620 1.00 56.56 172 GLY A C 1
ATOM 1310 O O . GLY A 1 172 ? -27.045 6.017 38.579 1.00 56.56 172 GLY A O 1
ATOM 1311 N N . ASP A 1 173 ? -26.156 5.627 40.600 1.00 58.75 173 ASP A N 1
ATOM 1312 C CA . ASP A 1 173 ? -25.153 6.707 40.534 1.00 58.75 173 ASP A CA 1
ATOM 1313 C C . ASP A 1 173 ? -23.893 6.312 39.744 1.00 58.75 173 ASP A C 1
ATOM 1315 O O . ASP A 1 173 ? -23.397 7.110 38.944 1.00 58.75 173 ASP A O 1
ATOM 1319 N N . GLU A 1 174 ? -23.466 5.052 39.823 1.00 63.44 174 GLU A N 1
ATOM 1320 C CA . GLU A 1 174 ? -22.411 4.493 38.961 1.00 63.44 174 GLU A CA 1
ATOM 1321 C C . GLU A 1 174 ? -22.824 4.525 37.480 1.00 63.44 174 GLU A C 1
ATOM 1323 O O . GLU A 1 174 ? -22.078 4.996 36.617 1.00 63.44 174 GLU A O 1
ATOM 1328 N N . LEU A 1 175 ? -24.070 4.132 37.180 1.00 64.88 175 LEU A N 1
ATOM 1329 C CA . LEU A 1 175 ? -24.639 4.191 35.828 1.00 64.88 175 LEU A CA 1
ATOM 1330 C C . LEU A 1 175 ? -24.756 5.629 35.297 1.00 64.88 175 LEU A C 1
ATOM 1332 O O . LEU A 1 175 ? -24.621 5.859 34.092 1.00 64.88 175 LEU A O 1
ATOM 1336 N N . LYS A 1 176 ? -24.976 6.616 36.177 1.00 65.12 176 LYS A N 1
ATOM 1337 C CA . LYS A 1 176 ? -24.949 8.041 35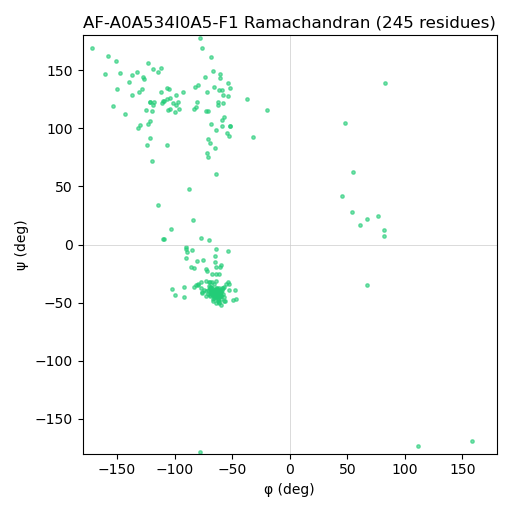.804 1.00 65.12 176 LYS A CA 1
ATOM 1338 C C . LYS A 1 176 ? -23.539 8.491 35.427 1.00 65.12 176 LYS A C 1
ATOM 1340 O O . LYS A 1 176 ? -23.412 9.251 34.466 1.00 65.12 176 LYS A O 1
ATOM 1345 N N . GLY A 1 177 ? -22.517 8.031 36.150 1.00 65.25 177 GLY A N 1
ATOM 1346 C CA . GLY A 1 177 ? -21.110 8.298 35.840 1.00 65.25 177 GLY A CA 1
ATOM 1347 C C . GLY A 1 177 ? -20.708 7.742 34.473 1.00 65.25 177 GLY A C 1
ATOM 1348 O O . GLY A 1 177 ? -20.217 8.490 33.627 1.00 65.25 177 GLY A O 1
ATOM 1349 N N . ILE A 1 178 ? -21.038 6.472 34.209 1.00 70.31 178 ILE A N 1
ATOM 1350 C CA . ILE A 1 178 ? -20.785 5.805 32.918 1.00 70.31 178 ILE A CA 1
ATOM 1351 C C . ILE A 1 178 ? -21.452 6.566 31.764 1.00 70.31 178 ILE A C 1
ATOM 1353 O O . ILE A 1 178 ? -20.830 6.818 30.733 1.00 70.31 178 ILE A O 1
ATOM 1357 N N . LEU A 1 179 ? -22.715 6.975 31.933 1.00 69.19 179 LEU A N 1
ATOM 1358 C CA . LEU A 1 179 ? -23.457 7.680 3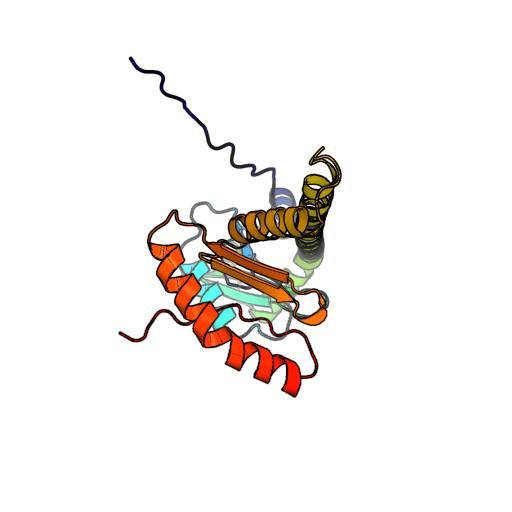0.886 1.00 69.19 179 LEU A CA 1
ATOM 1359 C C . LEU A 1 179 ? -22.844 9.051 30.561 1.00 69.19 179 LEU A C 1
ATOM 1361 O O . LEU A 1 179 ? -22.803 9.438 29.396 1.00 69.19 179 LEU A O 1
ATOM 1365 N N . LEU A 1 180 ? -22.370 9.789 31.569 1.00 67.75 180 LEU A N 1
ATOM 1366 C CA . LEU A 1 180 ? -21.728 11.093 31.375 1.00 67.75 180 LEU A CA 1
ATOM 1367 C C . LEU A 1 180 ? -20.394 10.968 30.634 1.00 67.75 180 LEU A C 1
ATOM 1369 O O . LEU A 1 180 ? -20.147 11.718 29.691 1.00 67.75 180 LEU A O 1
ATOM 1373 N N . GLN A 1 181 ? -19.582 9.981 31.003 1.00 68.06 181 GLN A N 1
ATOM 1374 C CA . GLN A 1 181 ? -18.301 9.721 30.351 1.00 68.06 181 GLN A CA 1
ATOM 1375 C C . GLN A 1 181 ? -18.488 9.224 28.907 1.00 68.06 181 GLN A C 1
ATOM 1377 O O . GLN A 1 181 ? -17.774 9.653 28.000 1.00 68.06 181 GLN A O 1
ATOM 1382 N N . ALA A 1 182 ? -19.516 8.405 28.653 1.00 65.00 182 ALA A N 1
ATOM 1383 C CA . ALA A 1 182 ? -19.894 7.988 27.304 1.00 65.00 182 ALA A CA 1
ATOM 1384 C C . ALA A 1 182 ? -20.377 9.165 26.434 1.00 65.00 182 ALA A C 1
ATOM 1386 O O . ALA A 1 182 ? -20.027 9.238 25.259 1.00 65.00 182 ALA A O 1
ATOM 1387 N N . ILE A 1 183 ? -21.140 10.115 26.991 1.00 69.31 183 ILE A N 1
ATOM 1388 C CA . ILE A 1 183 ? -21.550 11.343 26.281 1.00 69.31 183 ILE A CA 1
ATOM 1389 C C . ILE A 1 183 ? -20.327 12.156 25.849 1.00 69.31 183 ILE A C 1
ATOM 1391 O O . ILE A 1 183 ? -20.275 12.641 24.715 1.00 69.31 183 ILE A O 1
ATOM 1395 N N . GLU A 1 184 ? -19.346 12.303 26.740 1.00 67.19 184 GLU A N 1
ATOM 1396 C CA . GLU A 1 184 ? -18.131 13.066 26.468 1.00 67.19 184 GLU A CA 1
ATOM 1397 C C . GLU A 1 184 ? -17.273 12.407 25.380 1.00 67.19 184 GLU A C 1
ATOM 1399 O O . GLU A 1 184 ? -16.851 13.095 24.449 1.00 67.19 184 GLU A O 1
ATOM 1404 N N . GLN A 1 185 ? -17.101 11.081 25.433 1.00 65.69 185 GLN A N 1
ATOM 1405 C CA . GLN A 1 185 ? -16.286 10.337 24.466 1.00 65.69 185 GLN A CA 1
ATOM 1406 C C . GLN A 1 185 ? -16.956 10.113 23.104 1.00 65.69 185 GLN A C 1
ATOM 1408 O O . GLN A 1 185 ? -16.285 10.190 22.078 1.00 65.69 185 GLN A O 1
ATOM 1413 N N . VAL A 1 186 ? -18.267 9.856 23.062 1.00 67.94 186 VAL A N 1
ATOM 1414 C CA . VAL A 1 186 ? -19.019 9.685 21.800 1.00 67.94 186 VAL A CA 1
ATOM 1415 C C . VAL A 1 186 ? -19.259 11.039 21.113 1.00 67.94 186 VAL A C 1
ATOM 1417 O O . VAL A 1 186 ? -19.640 11.091 19.944 1.00 67.94 186 VAL A O 1
ATOM 1420 N N . GLY A 1 187 ? -19.033 12.155 21.816 1.00 57.00 187 GLY A N 1
ATOM 1421 C CA . GLY A 1 187 ? -19.335 13.493 21.310 1.00 57.00 187 GLY A CA 1
ATOM 1422 C C . GLY A 1 187 ? -20.839 13.736 21.155 1.00 57.00 187 GLY A C 1
ATOM 1423 O O . GLY A 1 187 ? -21.253 14.600 20.383 1.00 57.00 187 GLY A O 1
ATOM 1424 N N . ALA A 1 188 ? -21.666 12.970 21.870 1.00 61.66 188 ALA A N 1
ATOM 1425 C CA . ALA A 1 188 ? -23.114 13.095 21.812 1.00 61.66 188 ALA A CA 1
ATOM 1426 C C . ALA A 1 188 ? -23.573 14.367 22.542 1.00 61.66 188 ALA A C 1
ATOM 1428 O O . ALA A 1 188 ? -23.018 14.756 23.569 1.00 61.66 188 ALA A O 1
ATOM 1429 N N . SER A 1 189 ? -24.621 15.022 22.035 1.00 61.22 189 SER A N 1
ATOM 1430 C CA . SER A 1 189 ? -25.227 16.163 22.733 1.00 61.22 189 SER A CA 1
ATOM 1431 C C . SER A 1 189 ? -26.113 15.720 23.896 1.00 61.22 189 SER A C 1
ATOM 1433 O O . SER A 1 189 ? -26.193 16.424 24.901 1.00 61.22 189 SER A O 1
ATOM 1435 N N . THR A 1 190 ? -26.759 14.556 23.767 1.00 64.12 190 THR A N 1
ATOM 1436 C CA . THR A 1 190 ? -27.711 14.003 24.736 1.00 64.12 190 THR A CA 1
ATOM 1437 C C . THR A 1 190 ? -27.680 12.475 24.682 1.00 64.12 190 THR A C 1
ATOM 1439 O O . THR A 1 190 ? -27.731 11.908 23.593 1.00 64.12 190 THR A O 1
ATOM 1442 N N . ALA A 1 191 ? -27.634 11.806 25.838 1.00 65.38 191 ALA A N 1
ATOM 1443 C CA . ALA A 1 191 ? -27.838 10.362 25.956 1.00 65.38 191 ALA A CA 1
ATOM 1444 C C . ALA A 1 191 ? -28.922 10.041 26.992 1.00 65.38 191 ALA A C 1
ATOM 1446 O O . ALA A 1 191 ? -29.036 10.695 28.035 1.00 65.38 191 ALA A O 1
ATOM 1447 N N . ALA A 1 192 ? -29.725 9.023 26.686 1.00 68.50 192 ALA A N 1
ATOM 1448 C CA . ALA A 1 192 ? -30.775 8.516 27.554 1.00 68.50 192 ALA A CA 1
ATOM 1449 C C . ALA A 1 192 ? -30.672 6.990 27.666 1.00 68.50 192 ALA A C 1
ATOM 1451 O O . ALA A 1 192 ? -30.574 6.300 26.654 1.00 68.50 192 ALA A O 1
ATOM 1452 N N . LEU A 1 193 ? -30.710 6.475 28.892 1.00 71.00 193 LEU A N 1
ATOM 1453 C CA . LEU A 1 193 ? -30.726 5.053 29.218 1.00 71.00 193 LEU A CA 1
ATOM 1454 C C . LEU A 1 193 ? -32.018 4.748 29.973 1.00 71.00 193 LEU A C 1
ATOM 1456 O O . LEU A 1 193 ? -32.262 5.316 31.036 1.00 71.00 193 LEU A O 1
ATOM 1460 N N . ILE A 1 194 ? -32.844 3.858 29.428 1.00 67.88 194 ILE A N 1
ATOM 1461 C CA . ILE A 1 194 ? -34.113 3.452 30.037 1.00 67.88 194 ILE A CA 1
ATOM 1462 C C . ILE A 1 194 ? -34.106 1.929 30.181 1.00 67.88 194 ILE A C 1
ATOM 1464 O O . ILE A 1 194 ? -34.075 1.212 29.184 1.00 67.88 194 ILE A O 1
ATOM 1468 N N . VAL A 1 195 ? -34.143 1.443 31.422 1.00 69.94 195 VAL A N 1
ATOM 1469 C CA . VAL A 1 195 ? -34.254 0.026 31.788 1.00 69.94 195 VAL A CA 1
ATOM 1470 C C . VAL A 1 195 ? -35.518 -0.148 32.641 1.00 69.94 195 VAL A C 1
ATOM 1472 O O . VAL A 1 195 ? -35.470 0.033 33.862 1.00 69.94 195 VAL A O 1
ATOM 1475 N N . PRO A 1 196 ? -36.668 -0.463 32.019 1.00 61.53 196 PRO A N 1
ATOM 1476 C CA . PRO A 1 196 ? -37.960 -0.483 32.702 1.00 61.53 196 PRO A CA 1
ATOM 1477 C C . PRO A 1 196 ? -38.041 -1.548 33.804 1.00 61.53 196 PRO A C 1
ATOM 1479 O O . PRO A 1 196 ? -38.514 -1.240 34.894 1.00 61.53 196 PRO A O 1
ATOM 1482 N N . ASP A 1 197 ? -37.481 -2.743 33.585 1.00 58.41 197 ASP A N 1
ATOM 1483 C CA . ASP A 1 197 ? -37.489 -3.850 34.564 1.00 58.41 197 ASP A CA 1
ATOM 1484 C C . ASP A 1 197 ? -36.713 -3.537 35.850 1.00 58.41 197 ASP A C 1
ATOM 1486 O O . ASP A 1 197 ? -36.890 -4.189 36.878 1.00 58.41 197 ASP A O 1
ATOM 1490 N N . LYS A 1 198 ? -35.821 -2.543 35.788 1.00 56.53 198 LYS A N 1
ATOM 1491 C CA . LYS A 1 198 ? -35.017 -2.073 36.919 1.00 56.53 198 LYS A CA 1
ATOM 1492 C C . LYS A 1 198 ? -35.441 -0.688 37.403 1.00 56.53 198 LYS A C 1
ATOM 1494 O O . LYS A 1 198 ? -34.800 -0.144 38.294 1.00 56.53 198 LYS A O 1
ATOM 1499 N N . SER A 1 199 ? -36.510 -0.109 36.846 1.00 54.16 199 SER A N 1
ATOM 1500 C CA . SER A 1 199 ? -36.958 1.268 37.112 1.00 54.16 199 SER A CA 1
ATOM 1501 C C . SER A 1 199 ? -35.883 2.349 36.893 1.00 54.16 199 SER A C 1
ATOM 1503 O O . SER A 1 199 ? -35.929 3.414 37.504 1.00 54.16 199 SER A O 1
ATOM 1505 N N . ILE A 1 200 ? -34.915 2.107 36.001 1.00 63.28 200 ILE A N 1
ATOM 1506 C CA . ILE A 1 200 ? -33.811 3.042 35.737 1.00 63.28 200 ILE A CA 1
ATOM 1507 C C . ILE A 1 200 ? -34.165 3.886 34.514 1.00 63.28 200 ILE A C 1
ATOM 1509 O O . ILE A 1 200 ? -34.292 3.359 33.413 1.00 63.28 200 ILE A O 1
ATOM 1513 N N . ALA A 1 201 ? -34.296 5.199 34.687 1.00 63.50 201 ALA A N 1
ATOM 1514 C CA . ALA A 1 201 ? -34.431 6.155 33.589 1.00 63.50 201 ALA A CA 1
ATOM 1515 C C . ALA A 1 201 ? -33.429 7.296 33.793 1.00 63.50 201 ALA A C 1
ATOM 1517 O O . ALA A 1 201 ? -33.616 8.175 34.636 1.00 63.50 201 ALA A O 1
ATOM 1518 N N . LEU A 1 202 ? -32.336 7.270 33.036 1.00 66.25 202 LEU A N 1
ATOM 1519 C CA . LEU A 1 202 ? -31.267 8.259 33.093 1.00 66.25 202 LEU A CA 1
ATOM 1520 C C . LEU A 1 202 ? -31.262 9.066 31.805 1.00 66.25 202 LEU A C 1
ATOM 1522 O O . LEU A 1 202 ? -31.282 8.506 30.718 1.00 66.25 202 LEU A O 1
ATOM 1526 N N . LEU A 1 203 ? -31.213 10.389 31.924 1.00 65.31 203 LEU A N 1
ATOM 1527 C CA . LEU A 1 203 ? -31.080 11.283 30.782 1.00 65.31 203 LEU A CA 1
ATOM 1528 C C . LEU A 1 203 ? -30.083 12.383 31.116 1.00 65.31 203 LEU A C 1
ATOM 1530 O O . LEU A 1 203 ? -30.170 13.017 32.176 1.00 65.31 203 LEU A O 1
ATOM 1534 N N . ARG A 1 204 ? -29.106 12.575 30.235 1.00 63.50 204 ARG A N 1
ATOM 1535 C CA . ARG A 1 204 ? -28.017 13.537 30.404 1.00 63.50 204 ARG A CA 1
ATOM 1536 C C . ARG A 1 204 ? -27.727 14.228 29.077 1.00 63.50 204 ARG A C 1
ATOM 1538 O O . ARG A 1 204 ? -27.762 13.601 28.027 1.00 63.50 204 ARG A O 1
ATOM 1545 N N . SER A 1 205 ? -27.475 15.531 29.142 1.00 61.91 205 SER A N 1
ATOM 1546 C CA . SER A 1 205 ? -27.111 16.375 28.004 1.00 61.91 205 SER A CA 1
ATOM 1547 C C . SER A 1 205 ? -25.836 17.135 28.350 1.00 61.91 205 SER A C 1
ATOM 1549 O O . SER A 1 205 ? -25.646 17.499 29.512 1.00 61.91 205 SER A O 1
ATOM 1551 N N . LYS A 1 206 ? -24.971 17.342 27.354 1.00 53.00 206 LYS A N 1
ATOM 1552 C CA . LYS A 1 206 ? -23.662 17.994 27.492 1.00 53.00 206 LYS A CA 1
ATOM 1553 C C . LYS A 1 206 ? -23.782 19.488 27.843 1.00 53.00 206 LYS A C 1
ATOM 1555 O O . LYS A 1 206 ? -22.893 20.025 28.494 1.00 53.00 206 LYS A O 1
ATOM 1560 N N . ASP A 1 207 ? -24.900 20.137 27.487 1.00 54.53 207 ASP A N 1
ATOM 1561 C CA . ASP A 1 207 ? -25.106 21.578 27.686 1.00 54.53 207 ASP A CA 1
ATOM 1562 C C . ASP A 1 207 ? -26.037 21.923 28.862 1.00 54.53 207 ASP A C 1
ATOM 1564 O O . ASP A 1 207 ? -27.201 21.511 28.955 1.00 54.53 207 ASP A O 1
ATOM 1568 N N . SER A 1 208 ? -25.508 22.769 29.747 1.00 51.69 208 SER A N 1
ATOM 1569 C CA . SER A 1 208 ? -26.134 23.257 30.974 1.00 51.69 208 SER A CA 1
ATOM 1570 C C . SER A 1 208 ? -27.474 23.983 30.734 1.00 51.69 208 SER A C 1
ATOM 1572 O O . SER A 1 208 ? -27.578 25.004 30.054 1.00 51.69 208 SER A O 1
ATOM 1574 N N . LYS A 1 209 ? -28.512 23.441 31.380 1.00 52.06 209 LYS A N 1
ATOM 1575 C CA . LYS A 1 209 ? -29.808 24.028 31.784 1.00 52.06 209 LYS A CA 1
ATOM 1576 C C . LYS A 1 209 ? -30.851 24.445 30.731 1.0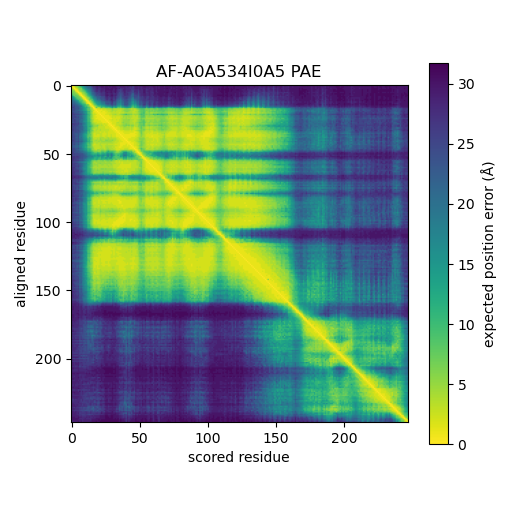0 52.06 209 LYS A C 1
ATOM 1578 O O . LYS A 1 209 ? -32.027 24.240 31.030 1.00 52.06 209 LYS A O 1
ATOM 1583 N N . ASN A 1 210 ? -30.519 24.954 29.538 1.00 46.81 210 ASN A N 1
ATOM 1584 C CA . ASN A 1 210 ? -31.560 25.446 28.599 1.00 46.81 210 ASN A CA 1
ATOM 1585 C C . ASN A 1 210 ? -31.896 24.497 27.431 1.00 46.81 210 ASN A C 1
ATOM 1587 O O . ASN A 1 210 ? -33.070 24.340 27.096 1.00 46.81 210 ASN A O 1
ATOM 1591 N N . LYS A 1 211 ? -30.906 23.804 26.850 1.00 49.66 211 LYS A N 1
ATOM 1592 C CA . LYS A 1 211 ? -31.129 22.799 25.787 1.00 49.66 211 LYS A CA 1
ATOM 1593 C C . LYS A 1 211 ? -31.605 21.454 26.353 1.00 49.66 211 LYS A C 1
ATOM 1595 O O . LYS A 1 211 ? -32.507 20.827 25.807 1.00 49.66 211 LYS A O 1
ATOM 1600 N N . SER A 1 212 ? -31.118 21.115 27.551 1.00 52.91 212 SER A N 1
ATOM 1601 C CA . SER A 1 212 ? -31.528 19.944 28.336 1.00 52.91 212 SER A CA 1
ATOM 1602 C C . SER A 1 212 ? -33.047 19.833 28.550 1.00 52.91 212 SER A C 1
ATOM 1604 O O . SER A 1 212 ? -33.555 18.720 28.543 1.00 52.91 212 SER A O 1
ATOM 1606 N N . ARG A 1 213 ? -33.794 20.944 28.694 1.00 51.50 213 ARG A N 1
ATOM 1607 C CA . ARG A 1 213 ? -35.258 20.906 28.905 1.00 51.50 213 ARG A CA 1
ATOM 1608 C C . ARG A 1 213 ? -36.065 20.527 27.658 1.00 51.50 213 ARG A C 1
ATOM 1610 O O . ARG A 1 213 ? -37.140 19.951 27.796 1.00 51.50 213 ARG A O 1
ATOM 1617 N N . LYS A 1 214 ? -35.584 20.870 26.459 1.00 56.38 214 LYS A N 1
ATOM 1618 C CA . LYS A 1 214 ? -36.249 20.488 25.202 1.00 56.38 214 LYS A CA 1
ATOM 1619 C C . LYS A 1 214 ? -35.977 19.019 24.888 1.00 56.38 214 LYS A C 1
ATOM 1621 O O . LYS A 1 214 ? -36.909 18.277 24.596 1.00 56.38 214 LYS A O 1
ATOM 1626 N N . ASP A 1 215 ? -34.740 18.579 25.091 1.00 56.38 215 ASP A N 1
ATOM 1627 C CA . ASP A 1 215 ? -34.348 17.186 24.881 1.00 56.38 215 ASP A CA 1
ATOM 1628 C C . ASP A 1 215 ? -34.990 16.238 25.910 1.00 56.38 215 ASP A C 1
ATOM 1630 O O . ASP A 1 215 ? -35.450 15.156 25.545 1.00 56.38 215 ASP A O 1
ATOM 1634 N N . THR A 1 216 ? -35.129 16.648 27.181 1.00 57.34 216 THR A N 1
ATOM 1635 C CA . THR A 1 216 ? -35.891 15.871 28.179 1.00 57.34 216 THR A CA 1
ATOM 1636 C C . THR A 1 216 ? -37.368 15.749 27.805 1.00 57.34 216 THR A C 1
ATOM 1638 O O . THR A 1 216 ? -37.953 14.685 27.997 1.00 57.34 216 THR A O 1
ATOM 1641 N N . GLN A 1 217 ? -37.984 16.802 27.253 1.00 61.56 217 GLN A N 1
ATOM 1642 C CA . GLN A 1 217 ? -39.379 16.771 26.800 1.00 61.56 217 GLN A CA 1
ATOM 1643 C C . GLN A 1 217 ? -39.574 15.890 25.562 1.00 61.56 217 GLN A C 1
ATOM 1645 O O . GLN A 1 217 ? -40.579 15.179 25.478 1.00 61.56 217 GLN A O 1
ATOM 1650 N N . LEU A 1 218 ? -38.623 15.899 24.625 1.00 63.47 218 LEU A N 1
ATOM 1651 C CA . LEU A 1 218 ? -38.644 15.033 23.446 1.00 63.47 218 LEU A CA 1
ATOM 1652 C C . LEU A 1 218 ? -38.499 13.561 23.837 1.00 63.47 218 LEU A C 1
ATOM 1654 O O . LEU A 1 218 ? -39.304 12.737 23.403 1.00 63.47 218 LEU A O 1
ATOM 1658 N N . VAL A 1 219 ? -37.562 13.228 24.729 1.00 64.88 219 VAL A N 1
ATOM 1659 C CA . VAL A 1 219 ? -37.409 11.847 25.212 1.00 64.88 219 VAL A CA 1
ATOM 1660 C C . VAL A 1 219 ? -38.596 11.413 26.077 1.00 64.88 219 VAL A C 1
ATOM 1662 O O . VAL A 1 219 ? -39.060 10.285 25.934 1.00 64.88 219 VAL A O 1
ATOM 1665 N N . ALA A 1 220 ? -39.171 12.295 26.901 1.00 64.25 220 ALA A N 1
ATOM 1666 C CA . ALA A 1 220 ? -40.385 11.986 27.665 1.00 64.25 220 ALA A CA 1
ATOM 1667 C C . ALA A 1 220 ? -41.603 11.720 26.759 1.00 64.25 220 ALA A C 1
ATOM 1669 O O . ALA A 1 220 ? -42.402 10.826 27.045 1.00 64.25 220 ALA A O 1
ATOM 1670 N N . ARG A 1 221 ? -41.743 12.453 25.643 1.00 65.38 221 ARG A N 1
ATOM 1671 C CA . ARG A 1 221 ? -42.778 12.186 24.627 1.00 65.38 221 ARG A CA 1
ATOM 1672 C C . ARG A 1 221 ? -42.517 10.881 23.876 1.00 65.38 221 ARG A C 1
ATOM 1674 O O . ARG A 1 221 ? -43.453 10.109 23.672 1.00 65.38 221 ARG A O 1
ATOM 1681 N N . ALA A 1 222 ? -41.263 10.612 23.522 1.00 65.44 222 ALA A N 1
ATOM 1682 C CA . ALA A 1 222 ? -40.865 9.398 22.816 1.00 65.44 222 ALA A CA 1
ATOM 1683 C C . ALA A 1 222 ? -40.899 8.144 23.709 1.00 65.44 222 ALA A C 1
ATOM 1685 O O . ALA A 1 222 ? -41.041 7.042 23.194 1.00 65.44 222 ALA A O 1
ATOM 1686 N N . HIS A 1 223 ? -40.844 8.283 25.037 1.00 65.69 223 HIS A N 1
ATOM 1687 C CA . HIS A 1 223 ? -40.778 7.179 26.001 1.00 65.69 223 HIS A CA 1
ATOM 1688 C C . HIS A 1 223 ? -41.827 6.080 25.763 1.00 65.69 223 HIS A C 1
ATOM 1690 O O . HIS A 1 223 ? -41.489 4.900 25.711 1.00 65.69 223 HIS A O 1
ATOM 1696 N N . ARG A 1 224 ? -43.101 6.449 25.556 1.00 68.38 224 ARG A N 1
ATOM 1697 C CA . ARG A 1 224 ? -44.175 5.474 25.276 1.00 68.38 224 ARG A CA 1
ATOM 1698 C C . ARG A 1 224 ? -43.953 4.718 23.965 1.00 68.38 224 ARG A C 1
ATOM 1700 O O . ARG A 1 224 ? -44.198 3.518 23.904 1.00 68.38 224 ARG A O 1
ATOM 1707 N N . GLN A 1 225 ? -43.479 5.414 22.936 1.00 68.69 225 GLN A N 1
ATOM 1708 C CA . GLN A 1 225 ? -43.213 4.823 21.626 1.00 68.69 225 GLN A CA 1
ATOM 1709 C C . GLN A 1 225 ? -41.968 3.929 21.665 1.00 68.69 225 GLN A C 1
ATOM 1711 O O . GLN A 1 225 ? -41.994 2.833 21.120 1.00 68.69 225 GLN A O 1
ATOM 1716 N N . LEU A 1 226 ? -40.914 4.341 22.373 1.00 71.81 226 LEU A N 1
ATOM 1717 C CA . LEU A 1 226 ? -39.686 3.561 22.548 1.00 71.81 226 LEU A CA 1
ATOM 1718 C C . LEU A 1 226 ? -39.923 2.284 23.353 1.00 71.81 226 LEU A C 1
ATOM 1720 O O . LEU A 1 226 ? -39.415 1.231 22.978 1.00 71.81 226 LEU A O 1
ATOM 1724 N N . LEU A 1 227 ? -40.740 2.350 24.408 1.00 71.75 227 LEU A N 1
ATOM 1725 C CA . LEU A 1 227 ? -41.133 1.164 25.169 1.00 71.75 227 LEU A CA 1
ATOM 1726 C C . LEU A 1 227 ? -41.997 0.212 24.343 1.00 71.75 227 LEU A C 1
ATOM 1728 O O . LEU A 1 227 ? -41.753 -0.991 24.362 1.00 71.75 227 LEU A O 1
ATOM 1732 N N . SER A 1 228 ? -42.956 0.735 23.574 1.00 70.75 228 SER A N 1
ATOM 1733 C CA . SER A 1 228 ? -43.751 -0.088 22.658 1.00 70.75 228 SER A CA 1
ATOM 1734 C C . SER A 1 228 ? -42.867 -0.766 21.604 1.00 70.75 228 SER A C 1
ATOM 1736 O O . SER A 1 228 ? -43.022 -1.958 21.352 1.00 70.75 228 SER A O 1
ATOM 1738 N N . LEU A 1 229 ? -41.888 -0.049 21.045 1.00 69.31 229 LEU A N 1
ATOM 1739 C CA . LEU A 1 229 ? -40.936 -0.604 20.081 1.00 69.31 229 LEU A CA 1
ATOM 1740 C C . LEU A 1 229 ? -40.018 -1.663 20.702 1.00 69.31 229 LEU A C 1
ATOM 1742 O O . LEU A 1 229 ? -39.755 -2.681 20.064 1.00 69.31 229 LEU A O 1
ATOM 1746 N N . ALA A 1 230 ? -39.558 -1.460 21.937 1.00 68.00 230 ALA A N 1
ATOM 1747 C CA . ALA A 1 230 ? -38.752 -2.444 22.658 1.00 68.00 230 ALA A CA 1
ATOM 1748 C C . ALA A 1 230 ? -39.552 -3.717 22.985 1.00 68.00 230 ALA A C 1
ATOM 1750 O O . ALA A 1 230 ? -39.034 -4.823 22.829 1.00 68.00 230 ALA A O 1
ATOM 1751 N N . GLN A 1 231 ? -40.827 -3.573 23.367 1.00 70.94 231 GLN A N 1
ATOM 1752 C CA . GLN A 1 231 ? -41.728 -4.695 23.648 1.00 70.94 231 GLN A CA 1
ATOM 1753 C C . GLN A 1 231 ? -42.042 -5.517 22.394 1.00 70.94 231 GLN A C 1
ATOM 1755 O O . GLN A 1 231 ? -42.016 -6.741 22.457 1.00 70.94 231 GLN A O 1
ATOM 1760 N N . ILE A 1 232 ? -42.280 -4.861 21.254 1.00 75.25 232 ILE A N 1
ATOM 1761 C CA . ILE A 1 232 ? -42.556 -5.539 19.976 1.00 75.25 232 ILE A CA 1
ATOM 1762 C C . ILE A 1 232 ? -41.306 -6.251 19.440 1.00 75.25 232 ILE A C 1
ATOM 1764 O O . ILE A 1 232 ? -41.410 -7.325 18.854 1.00 75.25 232 ILE A O 1
ATOM 1768 N N . ARG A 1 233 ? -40.114 -5.665 19.620 1.00 69.12 233 ARG A N 1
ATOM 1769 C CA . ARG A 1 233 ? -38.856 -6.239 19.110 1.00 69.12 233 ARG A CA 1
ATOM 1770 C C . ARG A 1 233 ? -38.216 -7.270 20.041 1.00 69.12 233 ARG A C 1
ATOM 1772 O O . ARG A 1 233 ? -37.207 -7.845 19.646 1.00 69.12 233 ARG A O 1
ATOM 1779 N N . HIS A 1 234 ? -38.763 -7.491 21.241 1.00 65.56 234 HIS A N 1
ATOM 1780 C CA . HIS A 1 234 ? -38.211 -8.391 22.264 1.00 65.56 234 HIS A CA 1
ATOM 1781 C C . HIS A 1 234 ? -36.687 -8.227 22.463 1.00 65.56 234 HIS A C 1
ATOM 1783 O O . HIS A 1 234 ? -35.955 -9.208 22.579 1.00 65.56 234 HIS A O 1
ATOM 1789 N N . GLY A 1 235 ? -36.184 -6.986 22.469 1.00 65.50 235 GLY A N 1
ATOM 1790 C CA . GLY A 1 235 ? -34.745 -6.725 22.525 1.00 65.50 235 GLY A CA 1
ATOM 1791 C C . GLY A 1 235 ? -34.375 -5.252 22.728 1.00 65.50 235 GLY A C 1
ATOM 1792 O O . GLY A 1 235 ? -35.241 -4.376 22.635 1.00 65.50 235 GLY A O 1
ATOM 1793 N N . PRO A 1 236 ? -33.091 -4.958 23.015 1.00 66.12 236 PRO A N 1
ATOM 1794 C CA . PRO A 1 236 ? -32.621 -3.600 23.268 1.00 66.12 236 PRO A CA 1
ATOM 1795 C C . PRO A 1 236 ? -32.733 -2.728 22.009 1.00 66.12 236 PRO A C 1
ATOM 1797 O O . PRO A 1 236 ? -32.365 -3.137 20.907 1.00 66.12 236 PRO A O 1
ATOM 1800 N N . VAL A 1 237 ? -33.233 -1.502 22.175 1.00 67.69 237 VAL A N 1
ATOM 1801 C CA . VAL A 1 237 ? -33.399 -0.527 21.089 1.00 67.69 237 VAL A CA 1
ATOM 1802 C C . VAL A 1 237 ? -32.327 0.551 21.223 1.00 67.69 237 VAL A C 1
ATOM 1804 O O . VAL A 1 237 ? -32.318 1.299 22.196 1.00 67.69 237 VAL A O 1
ATOM 1807 N N . ILE A 1 238 ? -31.432 0.635 20.236 1.00 69.38 238 ILE A N 1
ATOM 1808 C CA . ILE A 1 238 ? -30.363 1.640 20.167 1.00 69.38 238 ILE A CA 1
ATOM 1809 C C . ILE A 1 238 ? -30.734 2.668 19.096 1.00 69.38 238 ILE A C 1
ATOM 1811 O O . ILE A 1 238 ? -30.988 2.303 17.948 1.00 69.38 238 ILE A O 1
ATOM 1815 N N . ILE A 1 239 ? -30.758 3.952 19.461 1.00 68.00 239 ILE A N 1
ATOM 1816 C CA . ILE A 1 239 ? -31.042 5.062 18.542 1.00 68.00 239 ILE A CA 1
ATOM 1817 C C . ILE A 1 239 ? -29.868 6.034 18.588 1.00 68.00 239 ILE A C 1
ATOM 1819 O O . ILE A 1 239 ? -29.737 6.817 19.521 1.00 68.00 239 ILE A O 1
ATOM 1823 N N . ASN A 1 240 ? -29.023 5.992 17.556 1.00 57.28 240 ASN A N 1
ATOM 1824 C CA . ASN A 1 240 ? -27.814 6.821 17.467 1.00 57.28 240 ASN A CA 1
ATOM 1825 C C . ASN A 1 240 ? -28.034 8.179 16.781 1.00 57.28 240 ASN A C 1
ATOM 1827 O O . ASN A 1 240 ? -27.096 8.964 16.667 1.00 57.28 240 ASN A O 1
ATOM 1831 N N . LYS A 1 241 ? -29.252 8.469 16.305 1.00 58.56 241 LYS A N 1
ATOM 1832 C CA . LYS A 1 241 ? -29.610 9.763 15.712 1.00 58.56 241 LYS A CA 1
ATOM 1833 C C . LYS A 1 241 ? -31.037 10.136 16.091 1.00 58.56 241 LYS A C 1
ATOM 1835 O O . LYS A 1 241 ? -31.988 9.507 15.639 1.00 58.56 241 LYS A O 1
ATOM 1840 N N . LEU A 1 242 ? -31.173 11.181 16.898 1.00 55.47 242 LEU A N 1
ATOM 1841 C CA . LEU A 1 242 ? -32.397 11.970 16.950 1.00 55.47 242 LEU A CA 1
ATOM 1842 C C . LEU A 1 242 ? -32.296 12.928 15.762 1.00 55.47 242 LEU A C 1
ATOM 1844 O O . LEU A 1 242 ? -31.313 13.663 15.667 1.00 55.47 242 LEU A O 1
ATOM 1848 N N . ALA A 1 243 ? -33.223 12.848 14.807 1.00 45.31 243 ALA A N 1
ATOM 1849 C CA . ALA A 1 243 ? -33.234 13.793 13.697 1.00 45.31 243 ALA A CA 1
ATOM 1850 C C . ALA A 1 243 ? -33.248 15.222 14.278 1.00 45.31 243 ALA A C 1
ATOM 1852 O O . ALA A 1 243 ? -34.078 15.486 15.153 1.00 45.31 243 ALA A O 1
ATOM 1853 N N . PRO A 1 244 ? -32.340 16.125 13.863 1.00 44.12 244 PRO A N 1
ATOM 1854 C CA . PRO A 1 244 ? -32.533 17.536 14.151 1.00 44.12 244 PRO A CA 1
ATOM 1855 C C . PRO A 1 244 ? -33.837 17.952 13.465 1.00 44.12 244 PRO A C 1
ATOM 1857 O O . PRO A 1 244 ? -34.082 17.547 12.327 1.00 44.12 244 PRO A O 1
ATOM 1860 N N . ASP A 1 245 ? -34.686 18.669 14.200 1.00 37.66 245 ASP A N 1
ATOM 1861 C CA . ASP A 1 245 ? -36.005 19.121 13.763 1.00 37.66 245 ASP A CA 1
ATOM 1862 C C . ASP A 1 245 ? -36.013 19.522 12.279 1.00 37.66 245 ASP A C 1
ATOM 1864 O O . ASP A 1 245 ? -35.246 20.376 11.836 1.00 37.66 245 ASP A O 1
ATOM 1868 N N . SER A 1 246 ? -36.916 18.911 11.509 1.00 33.31 246 SER A N 1
ATOM 1869 C CA . SER A 1 246 ? -37.467 19.568 10.327 1.00 33.31 246 SER A CA 1
ATOM 1870 C C . SER A 1 246 ? -38.346 20.715 10.824 1.00 33.31 246 SER A C 1
ATOM 1872 O O . SER A 1 246 ? -39.534 20.513 11.076 1.00 33.31 246 SER A O 1
ATOM 1874 N N . ALA A 1 247 ? -37.732 21.879 11.034 1.00 30.50 247 ALA A N 1
ATOM 1875 C CA . ALA A 1 247 ? -38.374 23.186 11.147 1.00 30.50 247 ALA A CA 1
ATOM 1876 C C . ALA A 1 247 ? -37.353 24.285 10.830 1.00 30.50 247 ALA A C 1
ATOM 1878 O O . ALA A 1 247 ? -36.309 24.334 11.519 1.00 30.50 247 ALA A O 1
#

Sequence (247 aa):
MTDRSHQAHETVEPSASFEPYLQLVRSVLPRATSVALYDAAGSLQWTTDATAGPDLHDLIENALQAGSPEGPGQMRLLEGGLPVYLCWLRDEREQLMAVVVVVCRASGDPDSKDRAFAITYALLRPVLECLRRELLSRTAIEGLSRAVKSRDRDLELLLGNGTADQPASDGGDELKGILLQAIEQVGASTAALIVPDKSIALLRSKDSKNKSRKDTQLVARAHRQLLSLAQIRHGPVIINKLAPDSA

Secondary structure (DSSP, 8-state):
------------------HHHHHHHHHH-TTEEEEEEEETTS-EEEES-TT--HHHHHHHHHHHHT---SSSEEEEE-TTS-EEEEEEEE-TTS-EEEEEEEEE---S----HHHHHHHHHHHHHHHHHHHHHHHHHHHHHHHHHHHHHHHHHHHHHHHHHH-----S--THHHHHHHHHHHHHHHT-SEEEEEEGGGTEEEEEESSTTTTHHHHHHHHHHHHHHHHHHHHHHTS------PPP---

Foldseek 3Di:
DDDDDPPPPPPPPPDPPCVVLVVLLCVLPVQFPKKWKAFLCLHTPDIPDPCPDPQVSVVVVVCVVVPVDPDQWFWDADPPQWIKTWGFQADPVRHGTMIMITIGDHDPDPPDRVVVNVVSCVSCVVSSVVVSVVSVVVVVVVVVVVVVVVVVVVVCLVVVLVPPPDPDDDCLVSVQVSQVVCCVVVVPQKDWDDDVVVRRTDIDGPDPDDVSVVVVVVCVVCVVVLVVVCVVVVDDDDDPDDDDDPD

Nearest PDB structures (foldseek):
  2o0y-assembly2_D  TM=5.345E-01  e=5.080E-03  Rhodococcus sp. (in: high G+C Gram-positive bacteria)
  5tjj-assembly1_B  TM=5.577E-01  e=1.891E-02  Alicyclobacillus acidocaldarius subsp. acidocaldarius DSM 446
  3mf0-assembly1_A  TM=3.792E-01  e=4.246E-03  Homo sapiens
  5gpo-assembly1_B  TM=5.066E-01  e=3.650E-02  Pseudomonas aeruginosa
  1mkm-assembly1_B  TM=4.726E-01  e=1.280E-01  Thermotoga maritima

Radius of gyration: 29.12 Å; Cα contacts (8 Å, |Δi|>4): 224; chains: 1; bounding box: 66×53×78 Å

Mean predicted aligned error: 16.71 Å

Solvent-accessible surface area (backbone atoms only — not comparable to full-atom values): 14897 Å² total; per-residue (Å²): 141,78,88,78,81,78,74,69,78,80,73,85,73,82,76,83,72,60,60,68,59,48,55,49,48,37,71,69,36,77,52,52,75,36,45,35,36,24,39,64,86,59,47,79,76,47,63,72,45,94,73,72,51,70,70,60,55,54,52,46,47,52,49,54,72,72,41,80,64,92,71,62,57,52,59,46,71,48,89,91,54,28,42,32,40,41,35,55,37,57,50,100,82,72,44,72,52,30,36,42,38,40,33,28,63,64,66,100,66,86,64,58,61,67,61,52,35,54,56,51,47,64,59,43,43,67,56,52,52,53,51,46,52,50,52,54,50,50,54,50,50,54,51,47,50,52,51,49,54,52,50,49,51,53,49,50,54,59,51,63,65,70,64,65,88,62,77,94,63,62,76,69,53,60,53,49,52,53,52,53,54,47,30,64,73,72,66,42,63,63,50,74,50,78,40,75,96,73,73,42,75,48,75,50,49,75,52,84,78,68,63,39,58,56,53,51,50,51,50,62,66,41,44,66,57,53,51,51,51,28,64,75,64,75,46,90,80,85,81,97,69,79,76,76,75,95,120